Protein AF-X6MBR3-F1 (afdb_monomer_lite)

Radius of gyration: 22.99 Å; chains: 1; bounding box: 50×39×78 Å

Secondary structure (DSSP, 8-state):
---SSHHHHHHHHHHHHHHHHHHHHTTBHHHHHHHHHHHHSHHHHT-HHHHH-----SSS-------HHHHHHHHHHHHHT--HHHHHHHHHHHHH-PSS-B--HHHHHHHHHHHHHHS-SEEE-GGGTT-EEE-HHHHHHHHHHHHHHHHTTSS--SSS---HHHHHHHHHHHHHTTT--HHHHHHHHHHHHHHHHHHHHTT-

InterPro domains:
  IPR001895 Ras guanine-nucleotide exchange factors catalytic domain [PF00617] (1-139)
  IPR001895 Ras guanine-nucleotide exchange factors catalytic domain [PS50009] (1-195)
  IPR001895 Ras guanine-nucleotide exchange factors catalytic domain [SM00147] (1-196)
  IPR008937 Ras-like guanine nucleotide exchange factor [PTHR23113] (1-193)
  IPR023578 Ras guanine nucleotide exchange factor domain superfamily [SSF48366] (1-192)
  IPR036964 Ras guanine-nucleotide exchange factor, catalytic domain superfamily [G3DSA:1.10.840.10] (1-203)

Sequence (204 aa):
LQEKNLKDRGRAVKRIIKMGEHFRITRNFNSLCAVFSALNSAAVHRLKLAWEVNFKYFLFYYYYYFPEKQKQQFEQFKIVFSRDFNHRNLRQLFRNAAAPSIPHIGIFLQDLVFIDDGHENTKEVENLGGRKMVNFSKSQRMADRIKNIQMYQQHPYTEIQENEVVQRILLEEFSKLKEITEDQIWDMSTEVKRADERDKARIF

Structure (mmCIF, N/CA/C/O backbone):
data_AF-X6MBR3-F1
#
_entry.id   AF-X6MBR3-F1
#
loop_
_atom_site.group_PDB
_atom_site.id
_atom_site.type_symbol
_atom_site.label_atom_id
_atom_site.label_alt_id
_atom_site.label_comp_id
_atom_site.label_asym_id
_atom_site.label_entity_id
_atom_site.label_seq_id
_atom_site.pdbx_PDB_ins_code
_atom_site.Cartn_x
_atom_site.Cartn_y
_atom_site.Cartn_z
_atom_site.occupancy
_atom_site.B_iso_or_equiv
_atom_site.auth_seq_id
_atom_site.auth_comp_id
_atom_site.auth_asym_id
_atom_site.auth_atom_id
_atom_site.pdbx_PDB_model_num
ATOM 1 N N . LEU A 1 1 ? -14.038 -3.464 9.514 1.00 91.62 1 LEU A N 1
ATOM 2 C CA . LEU A 1 1 ? -15.485 -3.696 9.292 1.00 91.62 1 LEU A CA 1
ATOM 3 C C . LEU A 1 1 ? -16.066 -4.776 10.209 1.00 91.62 1 LEU A C 1
ATOM 5 O O . LEU A 1 1 ? -17.249 -4.719 10.480 1.00 91.62 1 LEU A O 1
ATOM 9 N N . GLN A 1 2 ? -15.257 -5.701 10.741 1.00 91.94 2 GLN A N 1
ATOM 10 C CA . GLN A 1 2 ? -15.725 -6.760 11.653 1.00 91.94 2 GLN A CA 1
ATOM 11 C C . GLN A 1 2 ? -15.940 -6.315 13.117 1.00 91.94 2 GLN A C 1
ATOM 13 O O . GLN A 1 2 ? -16.562 -7.031 13.896 1.00 91.94 2 GLN A O 1
ATOM 18 N N . GLU A 1 3 ? -15.426 -5.146 13.513 1.00 92.56 3 GLU A N 1
ATOM 19 C CA . GLU A 1 3 ? -15.597 -4.616 14.872 1.00 92.56 3 GLU A CA 1
ATOM 20 C C . GLU A 1 3 ? -17.074 -4.321 15.176 1.00 92.56 3 GLU A C 1
ATOM 22 O O . GLU A 1 3 ? -17.751 -3.635 14.404 1.00 92.56 3 GLU A O 1
ATOM 27 N N . LYS A 1 4 ? -17.562 -4.808 16.325 1.00 87.50 4 LYS A N 1
ATOM 28 C CA . LYS A 1 4 ? -19.001 -4.876 16.642 1.00 87.50 4 LYS A CA 1
ATOM 29 C C . LYS A 1 4 ? -19.634 -3.523 16.954 1.00 87.50 4 LYS A C 1
ATOM 31 O O . LYS A 1 4 ? -20.753 -3.257 16.525 1.00 87.50 4 LYS A O 1
ATOM 36 N N . ASN A 1 5 ? -18.927 -2.659 17.674 1.00 87.44 5 ASN A N 1
ATOM 37 C CA . ASN A 1 5 ? -19.452 -1.374 18.136 1.00 87.44 5 ASN A CA 1
ATOM 38 C C . ASN A 1 5 ? -18.619 -0.196 17.615 1.00 87.44 5 ASN A C 1
ATOM 40 O O . ASN A 1 5 ? -17.460 -0.342 17.212 1.00 87.44 5 ASN A O 1
ATOM 44 N N . LEU A 1 6 ? -19.228 0.989 17.644 1.00 86.38 6 LEU A N 1
ATOM 45 C CA . LEU A 1 6 ? -18.640 2.218 17.115 1.00 86.38 6 LEU A CA 1
ATOM 46 C C . LEU A 1 6 ? -17.301 2.574 17.787 1.00 86.38 6 LEU A C 1
ATOM 48 O O . LEU A 1 6 ? -16.357 3.021 17.131 1.00 86.38 6 LEU A O 1
ATOM 52 N N . LYS A 1 7 ? -17.190 2.314 19.095 1.00 83.94 7 LYS A N 1
ATOM 53 C CA . LYS A 1 7 ? -15.965 2.519 19.879 1.00 83.94 7 LYS 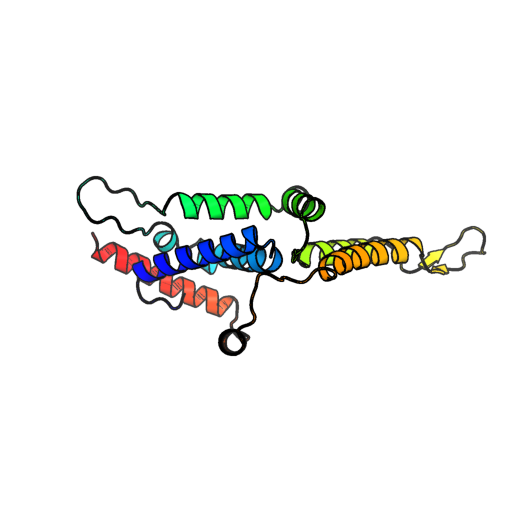A CA 1
ATOM 54 C C . LYS A 1 7 ? -14.800 1.700 19.337 1.00 83.94 7 LYS A C 1
ATOM 56 O O . LYS A 1 7 ? -13.705 2.230 19.150 1.00 83.94 7 LYS A O 1
ATOM 61 N N . ASP A 1 8 ? -15.026 0.418 19.101 1.00 88.38 8 ASP A N 1
ATOM 62 C CA . ASP A 1 8 ? -13.996 -0.519 18.665 1.00 88.38 8 ASP A CA 1
ATOM 63 C C . ASP A 1 8 ? -13.566 -0.241 17.233 1.00 88.38 8 ASP A C 1
ATOM 65 O O . ASP A 1 8 ? -12.369 -0.246 16.943 1.00 88.38 8 ASP A O 1
ATOM 69 N N . ARG A 1 9 ? -14.506 0.175 16.381 1.00 90.12 9 ARG A N 1
ATOM 70 C CA . ARG A 1 9 ? -14.204 0.689 15.040 1.00 90.12 9 ARG A CA 1
ATOM 71 C C . ARG A 1 9 ? -13.273 1.901 15.082 1.00 90.12 9 ARG A C 1
ATOM 73 O O . ARG A 1 9 ? -12.246 1.892 14.403 1.00 90.12 9 ARG A O 1
ATOM 80 N N . GLY A 1 10 ? -13.555 2.896 15.925 1.00 87.88 10 GLY A N 1
ATOM 81 C CA . GLY A 1 10 ? -12.661 4.048 16.108 1.00 87.88 10 GLY A CA 1
ATOM 82 C C . GLY A 1 10 ? -11.271 3.651 16.629 1.00 87.88 10 GLY A C 1
ATOM 83 O O . GLY A 1 10 ? -10.245 4.153 16.156 1.00 87.88 10 GLY A O 1
ATOM 84 N N . ARG A 1 11 ? -11.201 2.678 17.555 1.00 88.19 11 ARG A N 1
ATOM 85 C CA . ARG A 1 11 ? -9.924 2.107 18.028 1.00 88.19 11 ARG A CA 1
ATOM 86 C C . ARG A 1 11 ? -9.155 1.406 16.906 1.00 88.19 11 ARG A C 1
ATOM 88 O O . ARG A 1 11 ? -7.936 1.574 16.832 1.00 88.19 11 ARG A O 1
ATOM 95 N N . ALA A 1 12 ? -9.835 0.663 16.038 1.00 92.38 12 ALA A N 1
ATOM 96 C CA . ALA A 1 12 ? -9.228 -0.015 14.898 1.00 92.38 12 ALA A CA 1
ATOM 97 C C . ALA A 1 12 ? -8.643 0.984 13.886 1.00 92.38 12 ALA A C 1
ATOM 99 O O . ALA A 1 12 ? -7.467 0.866 13.544 1.00 92.38 12 ALA A O 1
ATOM 100 N N . VAL A 1 13 ? -9.388 2.030 13.499 1.00 91.50 13 VAL A N 1
ATOM 101 C CA . VAL A 1 13 ? -8.883 3.101 12.611 1.00 91.50 13 VAL A CA 1
ATOM 102 C C . VAL A 1 13 ? -7.617 3.738 13.192 1.00 91.50 13 VAL A C 1
ATOM 104 O O . VAL A 1 13 ? -6.594 3.843 12.514 1.00 91.50 13 VAL A O 1
ATOM 107 N N . LYS A 1 14 ? -7.632 4.082 14.487 1.00 90.69 14 LYS A N 1
ATOM 108 C CA . LYS A 1 14 ? -6.464 4.635 15.190 1.00 90.69 14 LYS A CA 1
ATOM 109 C C . LYS A 1 14 ? -5.255 3.694 15.154 1.00 90.69 14 LYS A C 1
ATOM 111 O O . LYS A 1 14 ? -4.132 4.158 14.955 1.00 90.69 14 LYS A O 1
ATOM 116 N N . ARG A 1 15 ? -5.459 2.391 15.377 1.00 93.00 15 ARG A N 1
ATOM 117 C CA . ARG A 1 15 ? -4.390 1.376 15.320 1.00 93.00 15 ARG A CA 1
ATOM 118 C C . ARG A 1 15 ? -3.801 1.262 13.913 1.00 93.00 15 ARG A C 1
ATOM 120 O O . ARG A 1 15 ? -2.582 1.257 13.784 1.00 93.00 15 ARG A O 1
ATOM 127 N N . ILE A 1 16 ? -4.642 1.256 12.879 1.00 95.62 16 ILE A N 1
ATOM 128 C CA . ILE A 1 16 ? -4.208 1.163 11.478 1.00 95.62 16 ILE A CA 1
ATOM 129 C C . ILE A 1 16 ? -3.383 2.392 11.068 1.00 95.62 16 ILE A C 1
ATOM 131 O O . ILE A 1 16 ? -2.336 2.240 10.446 1.00 95.62 16 ILE A O 1
ATOM 135 N N . ILE A 1 17 ? -3.775 3.605 11.473 1.00 95.31 17 ILE A N 1
ATOM 136 C CA . ILE A 1 17 ? -2.976 4.814 11.192 1.00 95.31 17 ILE A CA 1
ATOM 137 C C . ILE A 1 17 ? -1.615 4.760 11.892 1.00 95.31 17 ILE A C 1
ATOM 139 O O . ILE A 1 17 ? -0.602 5.100 11.287 1.00 95.31 17 ILE A O 1
ATOM 143 N N . LYS A 1 18 ? -1.565 4.295 13.148 1.00 95.75 18 LYS A N 1
ATOM 144 C CA . LYS A 1 18 ? -0.290 4.093 13.854 1.00 95.75 18 LYS A CA 1
ATOM 145 C C . LYS A 1 18 ? 0.607 3.093 13.125 1.00 95.75 18 LYS A C 1
ATOM 147 O O . LYS A 1 18 ? 1.798 3.345 12.996 1.00 95.75 18 LYS A O 1
ATOM 152 N N . MET A 1 19 ? 0.037 1.997 12.628 1.00 97.12 19 MET A N 1
ATOM 153 C CA . MET A 1 19 ? 0.758 1.019 11.811 1.00 97.12 19 MET A CA 1
ATOM 154 C C . MET A 1 19 ? 1.307 1.653 10.525 1.00 97.12 19 MET A C 1
ATOM 156 O O . MET A 1 19 ? 2.481 1.473 10.214 1.00 97.12 19 MET A O 1
ATOM 160 N N . GLY A 1 20 ? 0.505 2.469 9.832 1.00 97.88 20 GLY A N 1
ATOM 161 C CA . GLY A 1 20 ? 0.972 3.272 8.699 1.00 97.88 20 GLY A CA 1
ATOM 162 C C . GLY A 1 20 ? 2.159 4.163 9.068 1.00 97.88 20 GLY A C 1
ATOM 163 O O . GLY A 1 20 ? 3.165 4.175 8.367 1.00 97.88 20 GLY A O 1
ATOM 164 N N . GLU A 1 21 ? 2.106 4.845 10.212 1.00 97.19 21 GLU A N 1
ATOM 165 C CA . GLU A 1 21 ? 3.222 5.688 10.647 1.00 97.19 21 GLU A CA 1
ATOM 166 C C . GLU A 1 21 ? 4.499 4.873 10.887 1.00 97.19 21 GLU A C 1
ATOM 168 O O . GLU A 1 21 ? 5.579 5.313 10.496 1.00 97.19 21 GLU A O 1
ATOM 173 N N . HIS A 1 22 ? 4.391 3.672 11.463 1.00 96.88 22 HIS A N 1
ATOM 174 C CA . HIS A 1 22 ? 5.540 2.776 11.585 1.00 96.88 22 HIS A CA 1
ATOM 175 C C . HIS A 1 22 ? 6.126 2.428 10.213 1.00 96.88 22 HIS A C 1
ATOM 177 O O . HIS A 1 22 ? 7.338 2.521 10.050 1.00 96.88 22 HIS A O 1
ATOM 183 N N . PHE A 1 23 ? 5.294 2.125 9.210 1.00 97.31 23 PHE A N 1
ATOM 184 C CA . PHE A 1 23 ? 5.763 1.910 7.838 1.00 97.31 23 PHE A CA 1
ATOM 185 C C . PHE A 1 23 ? 6.410 3.154 7.221 1.00 97.31 23 PHE A C 1
ATOM 187 O O . PHE A 1 23 ? 7.387 3.033 6.487 1.00 97.31 23 PHE A O 1
ATOM 194 N N . ARG A 1 24 ? 5.914 4.358 7.525 1.00 95.81 24 ARG A N 1
ATOM 195 C CA . ARG A 1 24 ? 6.527 5.610 7.063 1.00 95.81 24 ARG A CA 1
ATOM 196 C C . ARG A 1 24 ? 7.922 5.800 7.660 1.00 95.81 24 ARG A C 1
ATOM 198 O O . ARG A 1 24 ? 8.852 6.117 6.924 1.00 95.81 24 ARG A O 1
ATOM 205 N N . ILE A 1 25 ? 8.063 5.593 8.970 1.00 94.44 25 ILE A N 1
ATOM 206 C CA . ILE A 1 25 ? 9.332 5.735 9.700 1.00 94.44 25 ILE A CA 1
ATOM 207 C C . ILE A 1 25 ? 10.352 4.702 9.214 1.00 94.44 25 ILE A C 1
ATOM 209 O O . ILE A 1 25 ? 11.498 5.053 8.957 1.00 94.44 25 ILE A O 1
ATOM 213 N N . THR A 1 26 ? 9.929 3.453 9.008 1.00 95.12 26 THR A N 1
ATOM 214 C CA . THR A 1 26 ? 10.794 2.391 8.474 1.00 95.12 26 THR A CA 1
ATOM 215 C C . THR A 1 26 ? 10.958 2.456 6.956 1.00 95.12 26 THR A C 1
ATOM 217 O O . THR A 1 26 ? 11.604 1.590 6.377 1.00 95.12 26 THR A O 1
ATOM 220 N N . ARG A 1 27 ? 10.406 3.468 6.274 1.00 95.75 27 ARG A N 1
ATOM 221 C CA . ARG A 1 27 ? 10.495 3.632 4.810 1.00 95.75 27 ARG A CA 1
ATOM 222 C C . ARG A 1 27 ? 9.940 2.433 4.026 1.00 95.75 27 ARG A C 1
ATOM 224 O O . ARG A 1 27 ? 10.347 2.167 2.899 1.00 95.75 27 ARG A O 1
ATOM 231 N N . ASN A 1 28 ? 8.972 1.718 4.596 1.00 96.62 28 ASN A N 1
ATOM 232 C CA . ASN A 1 28 ? 8.183 0.709 3.897 1.00 96.62 28 ASN A CA 1
ATOM 233 C C . ASN A 1 28 ? 6.984 1.372 3.200 1.00 96.62 28 ASN A C 1
ATOM 235 O O . ASN A 1 28 ? 5.827 1.267 3.617 1.00 96.62 28 ASN A O 1
ATOM 239 N N . PHE A 1 29 ? 7.268 2.103 2.126 1.00 97.00 29 PHE A N 1
ATOM 240 C CA . PHE A 1 29 ? 6.268 2.877 1.395 1.00 97.00 29 PHE A CA 1
ATOM 241 C C . PHE A 1 29 ? 5.244 2.007 0.671 1.00 97.00 29 PHE A C 1
ATOM 243 O O . PHE A 1 29 ? 4.118 2.457 0.461 1.00 97.00 29 PHE A O 1
ATOM 250 N N . ASN A 1 30 ? 5.588 0.762 0.330 1.00 97.38 30 ASN A N 1
ATOM 251 C CA . ASN A 1 30 ? 4.624 -0.165 -0.252 1.00 97.38 30 ASN A CA 1
ATOM 252 C C . ASN A 1 30 ? 3.506 -0.529 0.740 1.00 97.38 30 ASN A C 1
ATOM 254 O O . ASN A 1 30 ? 2.326 -0.417 0.411 1.00 97.38 30 ASN A O 1
ATOM 258 N N . SER A 1 31 ? 3.865 -0.889 1.975 1.00 97.44 31 SER A N 1
ATOM 259 C CA . SER A 1 31 ? 2.879 -1.237 3.011 1.00 97.44 31 SER A CA 1
ATOM 260 C C . SER A 1 31 ? 2.122 -0.009 3.508 1.00 97.44 31 SER A C 1
ATOM 262 O O . SER A 1 31 ? 0.919 -0.072 3.759 1.00 97.44 31 SER A O 1
ATOM 264 N N . LEU A 1 32 ? 2.794 1.144 3.582 1.00 98.06 32 LEU A N 1
ATOM 265 C CA . LEU A 1 32 ? 2.124 2.410 3.860 1.00 98.06 32 LEU A CA 1
ATOM 266 C C . LEU A 1 32 ? 1.080 2.746 2.778 1.00 98.06 32 LEU A C 1
ATOM 268 O O . LEU A 1 32 ? -0.015 3.191 3.119 1.00 98.06 32 LEU A O 1
ATOM 272 N N . CYS A 1 33 ? 1.382 2.507 1.496 1.00 97.69 33 CYS A N 1
ATOM 273 C CA . CYS A 1 33 ? 0.418 2.689 0.411 1.00 97.69 33 CYS A CA 1
ATOM 274 C C . CYS A 1 33 ? -0.805 1.781 0.598 1.00 97.69 33 CYS A C 1
ATOM 276 O O . CYS A 1 33 ? -1.930 2.257 0.487 1.00 97.69 33 CYS A O 1
ATOM 278 N N . ALA A 1 34 ? -0.604 0.512 0.974 1.00 96.94 34 ALA A N 1
ATOM 279 C CA . ALA A 1 34 ? -1.703 -0.406 1.275 1.00 96.94 34 ALA A CA 1
ATOM 280 C C . ALA A 1 34 ? -2.595 0.110 2.421 1.00 96.94 34 ALA A C 1
ATOM 282 O O . ALA A 1 34 ? -3.820 0.120 2.293 1.00 96.94 34 ALA A O 1
ATOM 283 N N . VAL A 1 35 ? -1.998 0.619 3.507 1.00 97.81 35 VAL A N 1
ATOM 284 C CA . VAL A 1 35 ? -2.736 1.251 4.616 1.00 97.81 35 VAL A CA 1
ATOM 285 C C . VAL A 1 35 ? -3.520 2.474 4.140 1.00 97.81 35 VAL A C 1
ATOM 287 O O . VAL A 1 35 ? -4.706 2.605 4.447 1.00 97.81 35 VAL A O 1
ATOM 290 N N . PHE A 1 36 ? -2.874 3.367 3.388 1.00 97.06 36 PHE A N 1
ATOM 291 C CA . PHE A 1 36 ? -3.508 4.572 2.867 1.00 97.06 36 PHE A CA 1
ATOM 292 C C . PHE A 1 36 ? -4.682 4.237 1.939 1.00 97.06 36 PHE A C 1
ATOM 294 O O . PHE A 1 36 ? -5.778 4.757 2.139 1.00 97.06 36 PHE A O 1
ATOM 301 N N . SER A 1 37 ? -4.490 3.324 0.986 1.00 96.25 37 SER A N 1
ATOM 302 C CA . SER A 1 37 ? -5.533 2.878 0.062 1.00 96.25 37 SER A CA 1
ATOM 303 C C . SER A 1 37 ? -6.694 2.196 0.781 1.00 96.25 37 SER A C 1
ATOM 305 O O . SER A 1 37 ? -7.844 2.480 0.460 1.00 96.25 37 SER A O 1
ATOM 307 N N . ALA A 1 38 ? -6.431 1.363 1.793 1.00 95.50 38 ALA A N 1
ATOM 308 C CA . ALA A 1 38 ? -7.489 0.732 2.582 1.00 95.50 38 ALA A CA 1
ATOM 309 C C . ALA A 1 38 ? -8.338 1.772 3.330 1.00 95.50 38 ALA A C 1
ATOM 311 O O . ALA A 1 38 ? -9.567 1.729 3.278 1.00 95.50 38 ALA A O 1
ATOM 312 N N . LEU A 1 39 ? -7.695 2.745 3.982 1.00 95.25 39 LEU A N 1
ATOM 313 C CA . LEU A 1 39 ? -8.375 3.825 4.701 1.00 95.25 39 LEU A CA 1
ATOM 314 C C . LEU A 1 39 ? -9.121 4.792 3.767 1.00 95.25 39 LEU A C 1
ATOM 316 O O . LEU A 1 39 ? -10.181 5.301 4.131 1.00 95.25 39 LEU A O 1
ATOM 320 N N . ASN A 1 40 ? -8.581 5.035 2.572 1.00 93.94 40 ASN A N 1
ATOM 321 C CA . ASN A 1 40 ? -9.172 5.907 1.558 1.00 93.94 40 ASN A CA 1
ATOM 322 C C . ASN A 1 40 ? -10.162 5.181 0.627 1.00 93.94 40 ASN A C 1
ATOM 324 O O . ASN A 1 40 ? -10.759 5.810 -0.245 1.00 93.94 40 ASN A O 1
ATOM 328 N N . SER A 1 41 ? -10.356 3.871 0.801 1.00 95.62 41 SER A N 1
ATOM 329 C CA . SER A 1 41 ? -11.358 3.104 0.059 1.00 95.62 41 SER A CA 1
ATOM 330 C C . SER A 1 41 ? -12.760 3.647 0.332 1.00 95.62 41 SER A C 1
ATOM 332 O O . SER A 1 41 ? -13.060 4.099 1.442 1.00 95.62 41 SER A O 1
ATOM 334 N N . ALA A 1 42 ? -13.653 3.578 -0.658 1.00 95.06 42 ALA A N 1
ATOM 335 C CA . ALA A 1 42 ? -15.011 4.105 -0.521 1.00 95.06 42 ALA A CA 1
ATOM 336 C C . ALA A 1 42 ? -15.756 3.485 0.677 1.00 95.06 42 ALA A C 1
ATOM 338 O O . ALA A 1 42 ? -16.449 4.191 1.414 1.00 95.06 42 ALA A O 1
ATOM 339 N N . ALA A 1 43 ? -15.547 2.186 0.917 1.00 96.00 43 ALA A N 1
ATOM 340 C CA . ALA A 1 43 ? -16.137 1.439 2.021 1.00 96.00 43 ALA A CA 1
ATOM 341 C C . ALA A 1 43 ? -15.669 1.922 3.407 1.00 96.00 43 ALA A C 1
ATOM 343 O O . ALA A 1 43 ? -16.461 1.934 4.346 1.00 96.00 43 ALA A O 1
ATOM 344 N N . VAL A 1 44 ? -14.418 2.358 3.568 1.00 94.56 44 VAL A N 1
ATOM 345 C CA . VAL A 1 44 ? -13.903 2.821 4.871 1.00 94.56 44 VAL A CA 1
ATOM 346 C C . VAL A 1 44 ? -14.051 4.335 5.032 1.00 94.56 44 VAL A C 1
ATOM 348 O O . VAL A 1 44 ? -14.453 4.818 6.093 1.00 94.56 44 VAL A O 1
ATOM 351 N N . HIS A 1 45 ? -13.793 5.105 3.975 1.00 90.31 45 HIS A N 1
ATOM 352 C CA . HIS A 1 45 ? -13.812 6.568 3.998 1.00 90.31 45 HIS A CA 1
ATOM 353 C C . HIS A 1 45 ? -15.200 7.154 4.320 1.00 90.31 45 HIS A C 1
ATOM 355 O O . HIS A 1 45 ? -15.303 8.242 4.900 1.00 90.31 45 HIS A O 1
ATOM 361 N N . ARG A 1 46 ? -16.283 6.440 3.976 1.00 92.31 46 ARG A N 1
ATOM 362 C CA . ARG A 1 46 ? -17.672 6.852 4.256 1.00 92.31 46 ARG A CA 1
ATOM 363 C C . ARG A 1 46 ? -18.098 6.713 5.722 1.00 92.31 46 ARG A C 1
ATOM 365 O O . ARG A 1 46 ? -19.115 7.291 6.096 1.00 92.31 46 ARG A O 1
ATOM 372 N N . LEU A 1 47 ? -17.365 5.961 6.548 1.00 91.62 47 LEU A N 1
ATOM 373 C CA . LEU A 1 47 ? -17.724 5.666 7.944 1.00 91.62 47 LEU A CA 1
ATOM 374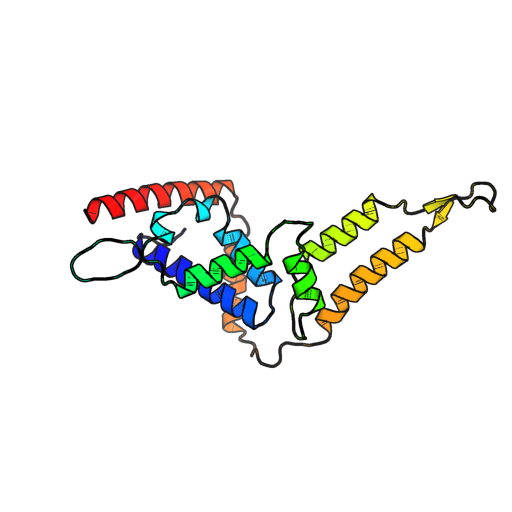 C C . LEU A 1 47 ? -17.383 6.827 8.889 1.00 91.62 47 LEU A C 1
ATOM 376 O O . LEU A 1 47 ? -16.627 6.660 9.843 1.00 91.62 47 LEU A O 1
ATOM 380 N N . LYS A 1 48 ? -17.903 8.030 8.609 1.00 88.19 48 LYS A N 1
ATOM 381 C CA . LYS A 1 48 ? -17.504 9.286 9.275 1.00 88.19 48 LYS A CA 1
ATOM 382 C C . LYS A 1 48 ? -17.565 9.216 10.799 1.00 88.19 48 LYS A C 1
ATOM 384 O O . LYS A 1 48 ? -16.629 9.652 11.458 1.00 88.19 48 LYS A O 1
ATOM 389 N N . LEU A 1 49 ? -18.584 8.551 11.345 1.00 85.62 49 LEU A N 1
ATOM 390 C CA . LEU A 1 49 ? -18.720 8.358 12.787 1.00 85.62 49 LEU A CA 1
ATOM 391 C C . LEU A 1 49 ? -17.505 7.628 13.379 1.00 85.62 49 LEU A C 1
ATOM 393 O O . LEU A 1 49 ? -16.938 8.102 14.355 1.00 85.62 49 LEU A O 1
ATOM 397 N N . ALA A 1 50 ? -17.025 6.544 12.766 1.00 84.94 50 ALA A N 1
ATOM 398 C CA . ALA A 1 50 ? -15.841 5.828 13.250 1.00 84.94 50 ALA A CA 1
ATOM 399 C C . ALA A 1 50 ? -14.544 6.663 13.170 1.00 84.94 50 ALA A C 1
ATOM 401 O O . ALA A 1 50 ? -13.648 6.478 13.994 1.00 84.94 50 ALA A O 1
ATOM 402 N N . TRP A 1 51 ? -14.443 7.590 12.210 1.00 83.19 51 TRP A N 1
ATOM 403 C CA . TRP A 1 51 ? -13.319 8.531 12.085 1.00 83.19 51 TRP A CA 1
ATOM 404 C C . TRP A 1 51 ? -13.362 9.661 13.120 1.00 83.19 51 TRP A C 1
ATOM 406 O O . TRP A 1 51 ? -12.324 10.194 13.500 1.00 83.19 51 TRP A O 1
ATOM 416 N N . GLU A 1 52 ? -14.554 10.028 13.576 1.00 77.12 52 GLU A N 1
ATOM 417 C CA . GLU A 1 52 ? -14.788 11.142 14.498 1.00 77.12 52 GLU A CA 1
ATOM 418 C C . GLU A 1 52 ? -14.881 10.687 15.962 1.00 77.12 52 GLU A C 1
ATOM 420 O O . GLU A 1 52 ? -14.651 11.470 16.884 1.00 77.12 52 GLU A O 1
ATOM 425 N N . VAL A 1 53 ? -15.166 9.405 16.202 1.00 68.69 53 VAL A N 1
ATOM 426 C CA . VAL A 1 53 ? -15.304 8.839 17.547 1.00 68.69 53 VAL A CA 1
ATOM 427 C C . VAL A 1 53 ? -13.983 8.867 18.281 1.00 68.69 53 VAL A C 1
ATOM 429 O O . VAL A 1 53 ? -13.065 8.107 17.979 1.00 68.69 53 VAL A O 1
ATOM 432 N N . ASN A 1 54 ? -13.917 9.705 19.312 1.00 58.06 54 ASN A N 1
ATOM 433 C CA . ASN A 1 54 ? -12.911 9.619 20.355 1.00 58.06 54 ASN A CA 1
ATOM 434 C C . ASN A 1 54 ? -13.501 9.846 21.735 1.00 58.06 54 ASN A C 1
ATOM 436 O O . ASN A 1 54 ? -14.390 10.662 21.952 1.00 58.06 54 ASN A O 1
ATOM 440 N N . PHE A 1 55 ? -12.954 9.073 22.663 1.00 55.28 55 PHE A N 1
ATOM 441 C CA . PHE A 1 55 ? -13.363 9.004 24.049 1.00 55.28 55 PHE A CA 1
ATOM 442 C C . PHE A 1 55 ? -12.799 10.189 24.820 1.00 55.28 55 PHE A C 1
ATOM 444 O O . PHE A 1 55 ? -11.624 10.185 25.183 1.00 55.28 55 PHE A O 1
ATOM 451 N N . LYS A 1 56 ? -13.662 11.153 25.134 1.00 44.03 56 LYS A N 1
ATOM 452 C CA . LYS A 1 56 ? -13.501 11.992 26.319 1.00 44.03 56 LYS A CA 1
ATOM 453 C C . LYS A 1 56 ? -14.806 11.930 27.117 1.00 44.03 56 LYS A C 1
ATOM 455 O O . LYS A 1 56 ? -15.759 12.630 26.812 1.00 44.03 56 LYS A O 1
ATOM 460 N N . TYR A 1 57 ? -14.853 11.053 28.119 1.00 43.31 57 TYR A N 1
ATOM 461 C CA . TYR A 1 57 ? -15.636 11.348 29.324 1.00 43.31 57 TYR A CA 1
ATOM 462 C C . TYR A 1 57 ? -14.757 12.361 30.086 1.00 43.31 57 TYR A C 1
ATOM 464 O O . TYR A 1 57 ? -13.564 12.114 30.228 1.00 43.31 57 TYR A O 1
ATOM 472 N N . PHE A 1 58 ? -15.184 13.560 30.470 1.00 47.97 58 PHE A N 1
ATOM 473 C CA . PHE A 1 58 ? -16.412 13.923 31.160 1.00 47.97 58 PHE A CA 1
ATOM 474 C C . PHE A 1 58 ? -16.643 15.447 31.023 1.00 47.97 58 PHE A C 1
ATOM 476 O O . PHE A 1 58 ? -15.680 16.210 31.031 1.00 47.97 58 PHE A O 1
ATOM 483 N N . LEU A 1 59 ? -17.925 15.820 30.941 1.00 45.19 59 LEU A N 1
ATOM 484 C CA . LEU A 1 59 ? -18.559 17.139 31.100 1.00 45.19 59 LEU A CA 1
ATOM 485 C C . LEU A 1 59 ? -18.216 18.299 30.143 1.00 45.19 59 LEU A C 1
ATOM 487 O O . LEU A 1 59 ? -17.125 18.853 30.139 1.00 45.19 59 LEU A O 1
ATOM 491 N N . PHE A 1 60 ? -19.296 18.741 29.489 1.00 49.28 60 PHE A N 1
ATOM 492 C CA . PHE A 1 60 ? -19.552 20.059 28.907 1.00 49.28 60 PHE A CA 1
ATOM 493 C C . PHE A 1 60 ? -18.727 20.463 27.671 1.00 49.28 60 PHE A C 1
ATOM 495 O O . PHE A 1 60 ? -17.517 20.634 27.709 1.00 49.28 60 PHE A O 1
ATOM 502 N N . TYR A 1 61 ? -19.472 20.693 26.583 1.00 44.50 61 TYR A N 1
ATOM 503 C CA . TYR A 1 61 ? -19.070 21.094 25.227 1.00 44.50 61 TYR A CA 1
ATOM 504 C C . TYR A 1 61 ? -18.551 19.967 24.314 1.00 44.50 61 TYR A C 1
ATOM 506 O O . TYR A 1 61 ? -17.368 19.654 24.215 1.00 44.50 61 TYR A O 1
ATOM 514 N N . TYR A 1 62 ? -19.515 19.369 23.607 1.00 46.69 62 TYR A N 1
ATOM 515 C CA . TYR A 1 62 ? -19.353 18.394 22.532 1.00 46.69 62 TYR A CA 1
ATOM 516 C C . TYR A 1 62 ? -18.559 18.970 21.349 1.00 46.69 62 TYR A C 1
ATOM 518 O O . TYR A 1 62 ? -19.103 19.759 20.587 1.00 46.69 62 TYR A O 1
ATOM 526 N N . TYR A 1 63 ? -17.333 18.491 21.124 1.00 44.22 63 TYR A N 1
ATOM 527 C CA . TYR A 1 63 ? -16.762 18.376 19.778 1.00 44.22 63 TYR A CA 1
ATOM 528 C C . TYR A 1 63 ? -15.954 17.075 19.662 1.00 44.22 63 TYR A C 1
ATOM 530 O O . TYR A 1 63 ? -15.065 16.786 20.463 1.00 44.22 63 TYR A O 1
ATOM 538 N N . TYR A 1 64 ? -16.320 16.270 18.664 1.00 43.03 64 TYR A N 1
ATOM 539 C CA . TYR A 1 64 ? -15.705 14.999 18.284 1.00 43.03 64 TYR A CA 1
ATOM 540 C C . TYR A 1 64 ? -14.212 15.201 17.979 1.00 43.03 64 TYR A C 1
ATOM 542 O O . TYR A 1 64 ? -13.875 15.939 17.055 1.00 43.03 64 TYR A O 1
ATOM 550 N N . TYR A 1 65 ? -13.306 14.577 18.741 1.00 49.75 65 TYR A N 1
ATOM 551 C CA . TYR A 1 65 ? -11.868 14.844 18.604 1.00 49.75 65 TYR A CA 1
ATOM 552 C C . TYR A 1 65 ? -11.053 13.584 18.324 1.00 49.75 65 TYR A C 1
ATOM 554 O O . TYR A 1 65 ? -10.497 12.978 19.239 1.00 49.75 65 TYR A O 1
ATOM 562 N N . PHE A 1 66 ? -10.931 13.199 17.048 1.00 54.69 66 PHE A N 1
ATOM 563 C CA . PHE A 1 66 ? -9.862 12.285 16.633 1.00 54.69 66 PHE A CA 1
ATOM 564 C C . PHE A 1 66 ? -8.523 12.785 17.182 1.00 54.69 66 PHE A C 1
ATOM 566 O O . PHE A 1 66 ? -8.281 13.987 17.065 1.00 54.69 66 PHE A O 1
ATOM 573 N N . PRO A 1 67 ? -7.661 11.958 17.819 1.00 64.88 67 PRO A N 1
ATOM 574 C CA . PRO A 1 67 ? -6.489 12.494 18.488 1.00 64.88 67 PRO A CA 1
ATOM 575 C C . PRO A 1 67 ? -5.659 13.186 17.419 1.00 64.88 67 PRO A C 1
ATOM 577 O O . PRO A 1 67 ? -5.318 12.565 16.409 1.00 64.88 67 PRO A O 1
ATOM 580 N N . GLU A 1 68 ? -5.372 14.467 17.633 1.00 74.50 68 GLU A N 1
ATOM 581 C CA . GLU A 1 68 ? -4.831 15.368 16.614 1.00 74.50 68 GLU A CA 1
ATOM 582 C C . GLU A 1 68 ? -3.626 14.766 15.890 1.00 74.50 68 GLU A C 1
ATOM 584 O O . GLU A 1 68 ? -3.526 14.821 14.667 1.00 74.50 68 GLU A O 1
ATOM 589 N N . LYS A 1 69 ? -2.794 14.042 16.645 1.00 85.88 69 LYS A N 1
ATOM 590 C CA . LYS A 1 69 ? -1.654 13.279 16.142 1.00 85.88 69 LYS A CA 1
ATOM 591 C C . LYS A 1 69 ? -2.009 12.306 15.013 1.00 85.88 69 LYS A C 1
ATOM 593 O O . LYS A 1 69 ? -1.330 12.307 13.995 1.00 85.88 69 LYS A O 1
ATOM 598 N N . GLN A 1 70 ? -3.029 11.455 15.163 1.00 87.56 70 GLN A N 1
ATOM 599 C CA . GLN A 1 70 ? -3.375 10.491 14.106 1.00 87.56 70 GLN A CA 1
ATOM 600 C C . GLN A 1 70 ? -4.029 11.178 12.905 1.00 87.56 70 GLN A C 1
ATOM 602 O O . GLN A 1 70 ? -3.828 10.736 11.777 1.00 87.56 70 GLN A O 1
ATOM 607 N N . LYS A 1 71 ? -4.767 12.273 13.126 1.00 85.62 71 LYS A N 1
ATOM 608 C CA . LYS A 1 71 ? -5.300 13.085 12.025 1.00 85.62 71 LYS A CA 1
ATOM 609 C C . LYS A 1 71 ? -4.154 13.671 11.202 1.00 85.62 71 LYS A C 1
ATOM 611 O O . LYS A 1 71 ? -4.107 13.461 9.998 1.00 85.62 71 LYS A O 1
ATOM 616 N N . GLN A 1 72 ? -3.193 14.313 11.864 1.00 90.38 72 GLN A N 1
ATOM 617 C CA . GLN A 1 72 ? -1.992 14.861 11.233 1.00 90.38 72 GLN A CA 1
ATOM 618 C C . GLN A 1 72 ? -1.198 13.776 10.494 1.00 90.38 72 GLN A C 1
ATOM 620 O O . GLN A 1 72 ? -0.837 13.981 9.342 1.00 90.38 72 GLN A O 1
ATOM 625 N N . GLN A 1 73 ? -0.987 12.602 11.103 1.00 94.25 73 GLN A N 1
ATOM 626 C CA . GLN A 1 73 ? -0.334 11.459 10.446 1.00 94.25 73 GLN A CA 1
ATOM 627 C C . GLN A 1 73 ? -1.051 11.059 9.150 1.00 94.25 73 GLN A C 1
ATOM 629 O O . GLN A 1 73 ? -0.411 10.898 8.115 1.00 94.25 73 GLN A O 1
ATOM 634 N N . PHE A 1 74 ? -2.382 10.957 9.172 1.00 93.62 74 PHE A N 1
ATOM 635 C CA . PHE A 1 74 ? -3.145 10.611 7.975 1.00 93.62 74 PHE A CA 1
ATOM 636 C C . PHE A 1 74 ? -3.118 11.711 6.900 1.00 93.62 74 PHE A C 1
ATOM 638 O O . PHE A 1 74 ? -3.008 11.395 5.717 1.00 93.62 74 PHE A O 1
ATOM 645 N N . GLU A 1 75 ? -3.147 12.994 7.278 1.00 93.38 75 GLU A N 1
ATOM 646 C CA . GLU A 1 75 ? -2.950 14.096 6.321 1.00 93.38 75 GLU A CA 1
ATOM 647 C C . GLU A 1 75 ? -1.553 14.049 5.680 1.00 93.38 75 GLU A C 1
ATOM 649 O O . GLU A 1 75 ? -1.424 14.254 4.474 1.00 93.38 75 GLU A O 1
ATOM 654 N N . GLN A 1 76 ? -0.510 13.682 6.435 1.00 95.69 76 GLN A N 1
ATOM 655 C CA . GLN A 1 76 ? 0.822 13.449 5.863 1.00 95.69 76 GLN A CA 1
ATOM 656 C C . GLN A 1 76 ? 0.807 12.308 4.838 1.00 95.69 76 GLN A C 1
ATOM 658 O O . GLN A 1 76 ? 1.446 12.418 3.791 1.00 95.69 76 GLN A O 1
ATOM 663 N N . PHE A 1 77 ? 0.044 11.236 5.080 1.00 96.81 77 PHE A N 1
ATOM 664 C CA . PHE A 1 77 ? -0.097 10.159 4.095 1.00 96.81 77 PHE A CA 1
ATOM 665 C C . PHE A 1 77 ? -0.746 10.677 2.806 1.00 96.81 77 PHE A C 1
ATOM 667 O O . PHE A 1 77 ? -0.234 10.398 1.724 1.00 96.81 77 PHE A O 1
ATOM 674 N N . LYS A 1 78 ? -1.805 11.496 2.893 1.00 95.31 78 LYS A N 1
ATOM 675 C CA . LYS A 1 78 ? -2.432 12.106 1.704 1.00 95.31 78 LYS A CA 1
ATOM 676 C C . LYS A 1 78 ? -1.456 12.956 0.896 1.00 95.31 78 LYS A C 1
ATOM 678 O O . LYS A 1 78 ? -1.473 12.880 -0.327 1.00 95.31 78 LYS A O 1
ATOM 683 N N . ILE A 1 79 ? -0.601 13.737 1.559 1.00 96.44 79 ILE A N 1
ATOM 684 C CA . ILE A 1 79 ? 0.418 14.550 0.880 1.00 96.44 79 ILE A CA 1
ATOM 685 C C . ILE A 1 79 ? 1.397 13.645 0.126 1.00 96.44 79 ILE A C 1
ATOM 687 O O . ILE A 1 79 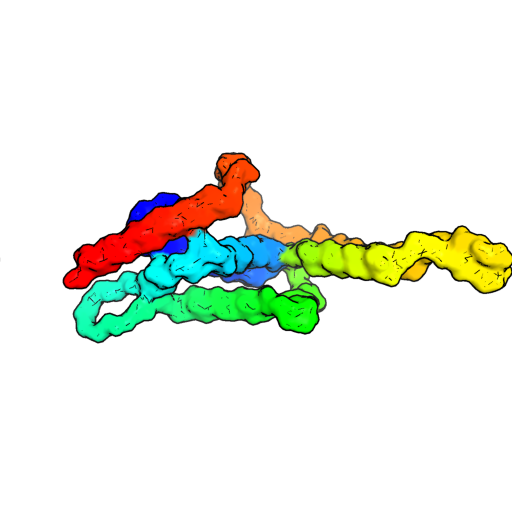? 1.666 13.879 -1.054 1.00 96.44 79 ILE A O 1
ATOM 691 N N . VAL A 1 80 ? 1.902 12.594 0.779 1.00 96.00 80 VAL A N 1
ATOM 692 C CA . VAL A 1 80 ? 2.847 11.643 0.173 1.00 96.00 80 VAL A CA 1
ATOM 693 C C . VAL A 1 80 ? 2.231 10.936 -1.037 1.00 96.00 80 VAL A C 1
ATOM 695 O O . VAL A 1 80 ? 2.868 10.874 -2.087 1.00 96.00 80 VAL A O 1
ATOM 698 N N . PHE A 1 81 ? 0.997 10.443 -0.916 1.00 96.25 81 PHE A N 1
ATOM 699 C CA . PHE A 1 81 ? 0.313 9.670 -1.962 1.00 96.25 81 PHE A CA 1
ATOM 700 C C . PHE A 1 81 ? -0.603 10.500 -2.864 1.00 96.25 81 PHE A C 1
ATOM 702 O O . PHE A 1 81 ? -1.420 9.923 -3.588 1.00 96.25 81 PHE A O 1
ATOM 709 N N . SER A 1 82 ? -0.466 11.830 -2.868 1.00 95.69 82 SER A N 1
ATOM 710 C CA . SER A 1 82 ? -1.181 12.659 -3.836 1.00 95.69 82 SER A CA 1
ATOM 711 C C . SER A 1 82 ? -0.876 12.182 -5.260 1.00 95.69 82 SER A C 1
ATOM 713 O O . SER A 1 82 ? 0.250 11.789 -5.582 1.00 95.69 82 SER A O 1
ATOM 715 N N . ARG A 1 83 ? -1.902 12.194 -6.116 1.00 93.88 83 ARG A N 1
ATOM 716 C CA . ARG A 1 83 ? -1.791 11.831 -7.536 1.00 93.88 83 ARG A CA 1
ATOM 717 C C . ARG A 1 83 ? -1.321 13.002 -8.400 1.00 93.88 83 ARG A C 1
ATOM 719 O O . ARG A 1 83 ? -1.021 12.801 -9.576 1.00 93.88 83 ARG A O 1
ATOM 726 N N . ASP A 1 84 ? -1.211 14.195 -7.820 1.00 95.44 84 ASP A N 1
ATOM 727 C CA . ASP A 1 84 ? -0.836 15.413 -8.532 1.00 95.44 84 ASP A CA 1
ATOM 728 C C . ASP A 1 84 ? 0.506 15.262 -9.251 1.00 95.44 84 ASP A C 1
ATOM 730 O O . ASP A 1 84 ? 1.481 14.719 -8.713 1.00 95.44 84 ASP A O 1
ATOM 734 N N . PHE A 1 85 ? 0.548 15.769 -10.485 1.00 94.62 85 PHE A N 1
ATOM 735 C CA . PHE A 1 85 ? 1.730 15.748 -11.348 1.00 94.62 85 PHE A CA 1
ATOM 736 C C . PHE A 1 85 ? 2.391 14.361 -11.427 1.00 94.62 85 PHE A C 1
ATOM 738 O O . PHE A 1 85 ? 3.614 14.254 -11.318 1.00 94.62 85 PHE A O 1
ATOM 745 N N . ASN A 1 86 ? 1.575 13.311 -11.597 1.00 93.75 86 ASN A N 1
ATOM 746 C CA . ASN A 1 86 ? 2.019 11.915 -11.647 1.00 93.75 86 ASN A CA 1
ATOM 747 C C . ASN A 1 86 ? 2.800 11.520 -10.382 1.00 93.75 86 ASN A C 1
ATOM 749 O O . ASN A 1 86 ? 3.964 11.122 -10.442 1.00 93.75 86 ASN A O 1
ATOM 753 N N . HIS A 1 87 ? 2.161 11.652 -9.218 1.00 95.75 87 HIS A N 1
ATOM 754 C CA . HIS A 1 87 ? 2.731 11.248 -7.929 1.00 95.75 87 HIS A CA 1
ATOM 755 C C . HIS A 1 87 ? 4.062 11.941 -7.587 1.00 95.75 87 HIS A C 1
ATOM 757 O O . HIS A 1 87 ? 4.990 11.310 -7.071 1.00 95.75 87 HIS A O 1
ATOM 763 N N . ARG A 1 88 ? 4.180 13.250 -7.864 1.00 96.69 88 ARG A N 1
ATOM 764 C CA . ARG A 1 88 ? 5.433 14.013 -7.684 1.00 96.69 88 ARG A CA 1
ATOM 765 C C . ARG A 1 88 ? 6.041 13.844 -6.290 1.00 96.69 88 ARG A C 1
ATOM 767 O O . ARG A 1 88 ? 7.245 13.625 -6.184 1.00 96.69 88 ARG A O 1
ATOM 774 N N . ASN A 1 89 ? 5.222 13.923 -5.242 1.00 96.50 89 ASN A N 1
ATOM 775 C CA . ASN A 1 89 ? 5.688 13.835 -3.856 1.00 96.50 89 ASN A CA 1
ATOM 776 C C . ASN A 1 89 ? 6.282 12.457 -3.548 1.00 96.50 89 ASN A C 1
ATOM 778 O O . ASN A 1 89 ? 7.397 12.371 -3.037 1.00 96.50 89 ASN A O 1
ATOM 782 N N . LEU A 1 90 ? 5.587 11.383 -3.931 1.00 95.44 90 LEU A N 1
ATOM 783 C CA . LEU A 1 90 ? 6.072 10.014 -3.762 1.00 95.44 90 LEU A CA 1
ATOM 784 C C . LEU A 1 90 ? 7.362 9.765 -4.556 1.00 95.44 90 LEU A C 1
ATOM 786 O O . LEU A 1 90 ? 8.314 9.183 -4.040 1.00 95.44 90 LEU A O 1
ATOM 790 N N . ARG A 1 91 ? 7.429 10.258 -5.798 1.00 95.06 91 ARG A N 1
ATOM 791 C CA . ARG A 1 91 ? 8.625 10.137 -6.644 1.00 95.06 91 ARG A CA 1
ATOM 792 C C . ARG A 1 91 ? 9.820 10.889 -6.056 1.00 95.06 91 ARG A C 1
ATOM 794 O O . ARG A 1 91 ? 10.926 10.356 -6.060 1.00 95.06 91 ARG A O 1
ATOM 801 N N . GLN A 1 92 ? 9.608 12.096 -5.531 1.00 94.44 92 GLN A N 1
ATOM 802 C CA . GLN A 1 92 ? 10.654 12.866 -4.855 1.00 94.44 92 GLN A CA 1
ATOM 803 C C . GLN A 1 92 ? 11.121 12.166 -3.573 1.00 94.44 92 GLN A C 1
ATOM 805 O O . GLN A 1 92 ? 12.319 12.110 -3.302 1.00 94.44 92 GLN A O 1
ATOM 810 N N . LEU A 1 93 ? 10.188 11.582 -2.819 1.00 93.50 93 LEU A N 1
ATOM 811 C CA . LEU A 1 93 ? 10.495 10.809 -1.623 1.00 93.50 93 LEU A CA 1
ATOM 812 C C . LEU A 1 93 ? 11.400 9.616 -1.944 1.00 93.50 93 LEU A C 1
ATOM 814 O O . LEU A 1 93 ? 12.374 9.407 -1.235 1.00 93.50 93 LEU A O 1
ATOM 818 N N . PHE A 1 94 ? 11.145 8.880 -3.030 1.00 91.31 94 PHE A N 1
ATOM 819 C CA . PHE A 1 94 ? 11.982 7.740 -3.426 1.00 91.31 94 PHE A CA 1
ATOM 820 C C . PHE A 1 94 ? 13.399 8.146 -3.822 1.00 91.31 94 PHE A C 1
ATOM 822 O O . PHE A 1 94 ? 14.342 7.463 -3.430 1.00 91.31 94 PHE A O 1
ATOM 829 N N . ARG A 1 95 ? 13.565 9.274 -4.525 1.00 88.12 95 ARG A N 1
ATOM 830 C CA . ARG A 1 95 ? 14.897 9.802 -4.879 1.00 88.12 95 ARG A CA 1
ATOM 831 C C . ARG A 1 95 ? 15.746 10.133 -3.651 1.00 88.12 95 ARG A C 1
ATOM 833 O O . ARG A 1 95 ? 16.959 9.993 -3.707 1.00 88.12 95 ARG A O 1
ATOM 840 N N . ASN A 1 96 ? 15.102 10.552 -2.563 1.00 88.50 96 ASN A N 1
ATOM 841 C CA . ASN A 1 96 ? 15.768 10.991 -1.337 1.00 88.50 96 ASN A CA 1
ATOM 842 C C . ASN A 1 96 ? 15.746 9.933 -0.220 1.00 88.50 96 ASN A C 1
ATOM 844 O O . ASN A 1 96 ? 16.294 10.163 0.858 1.00 88.50 96 ASN A O 1
ATOM 848 N N . ALA A 1 97 ? 15.075 8.799 -0.431 1.00 87.06 97 ALA A N 1
ATOM 849 C CA . ALA A 1 97 ? 14.921 7.773 0.588 1.00 87.06 97 ALA A CA 1
ATOM 850 C C . ALA A 1 97 ? 16.240 7.023 0.783 1.00 87.06 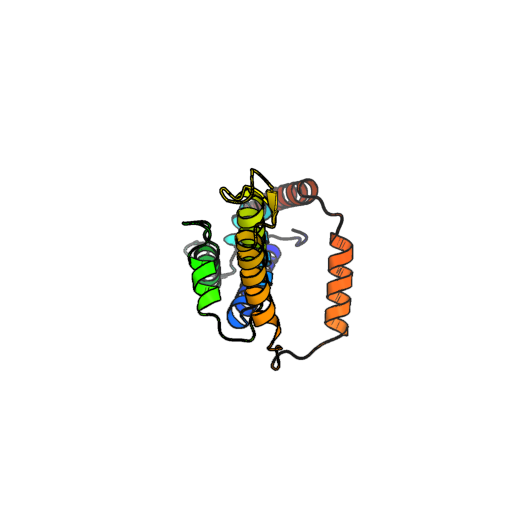97 ALA A C 1
ATOM 852 O O . ALA A 1 97 ? 16.686 6.291 -0.098 1.00 87.06 97 ALA A O 1
ATOM 853 N N . ALA A 1 98 ? 16.836 7.168 1.964 1.00 89.38 98 ALA A N 1
ATOM 854 C CA . ALA A 1 98 ? 17.983 6.358 2.353 1.00 89.38 98 ALA A CA 1
ATOM 855 C C . ALA A 1 98 ? 17.595 4.876 2.532 1.00 89.38 98 ALA A C 1
ATOM 857 O O . ALA A 1 98 ? 16.444 4.545 2.825 1.00 89.38 98 ALA A O 1
ATOM 858 N N . ALA A 1 99 ? 18.570 3.986 2.359 1.00 90.69 99 ALA A N 1
ATOM 859 C CA . ALA A 1 99 ? 18.411 2.552 2.573 1.00 90.69 99 ALA A CA 1
ATOM 860 C C . ALA A 1 99 ? 18.435 2.191 4.079 1.00 90.69 99 ALA A C 1
ATOM 862 O O . ALA A 1 99 ? 19.040 2.928 4.867 1.00 90.69 99 ALA A O 1
ATOM 863 N N . PRO A 1 100 ? 17.787 1.092 4.515 1.00 94.19 100 PRO A N 1
ATOM 864 C CA . PRO A 1 100 ? 16.850 0.253 3.759 1.00 94.19 100 PRO A CA 1
ATOM 865 C C . PRO A 1 100 ? 15.493 0.948 3.529 1.00 94.19 100 PRO A C 1
ATOM 867 O O . PRO A 1 100 ? 15.051 1.760 4.350 1.00 94.19 100 PRO A O 1
ATOM 870 N N . SER A 1 101 ? 14.848 0.646 2.399 1.00 95.31 101 SER A N 1
ATOM 871 C CA . SER A 1 101 ? 13.560 1.219 1.980 1.00 95.31 101 SER A CA 1
ATOM 872 C C . SER A 1 101 ? 12.826 0.250 1.051 1.00 95.31 101 SER A C 1
ATOM 874 O O . SER A 1 101 ? 13.445 -0.336 0.166 1.00 95.31 101 SER A O 1
ATOM 876 N N . ILE A 1 102 ? 11.507 0.112 1.215 1.00 96.31 102 ILE A N 1
ATOM 877 C CA . ILE A 1 102 ? 10.641 -0.670 0.317 1.00 96.31 102 ILE A CA 1
ATOM 878 C C . ILE A 1 102 ? 9.762 0.315 -0.450 1.00 96.31 102 ILE A C 1
ATOM 880 O O . ILE A 1 102 ? 8.757 0.795 0.093 1.00 96.31 102 ILE A O 1
ATOM 884 N N . PRO A 1 103 ? 10.107 0.655 -1.700 1.00 95.44 103 PRO A N 1
ATOM 885 C CA . PRO A 1 103 ? 9.342 1.631 -2.452 1.00 95.44 103 PRO A CA 1
ATOM 886 C C . PRO A 1 103 ? 8.020 1.019 -2.947 1.00 95.44 103 PRO A C 1
ATOM 888 O O . PRO A 1 103 ? 7.884 -0.195 -3.099 1.00 95.44 103 PRO A O 1
ATOM 891 N N . HIS A 1 104 ? 7.018 1.861 -3.206 1.00 96.06 104 HIS A N 1
ATOM 892 C CA . HIS A 1 104 ? 5.750 1.401 -3.774 1.00 96.06 104 HIS A CA 1
ATOM 893 C C . HIS A 1 104 ? 5.946 0.982 -5.235 1.00 96.06 104 HIS A C 1
ATOM 895 O O . HIS A 1 104 ? 6.245 1.815 -6.095 1.00 96.06 104 HIS A O 1
ATOM 901 N N . ILE A 1 105 ? 5.749 -0.310 -5.510 1.00 94.31 105 ILE A N 1
ATOM 902 C CA . ILE A 1 105 ? 6.072 -0.918 -6.806 1.00 94.31 105 ILE A CA 1
ATOM 903 C C . ILE A 1 105 ? 5.245 -0.340 -7.963 1.00 94.31 105 ILE A C 1
ATOM 905 O O . ILE A 1 105 ? 5.740 -0.253 -9.085 1.00 94.31 105 ILE A O 1
ATOM 909 N N . GLY A 1 106 ? 4.024 0.131 -7.681 1.00 94.75 106 GLY A N 1
ATOM 910 C CA . GLY A 1 106 ? 3.107 0.672 -8.685 1.00 94.75 106 GLY A CA 1
ATOM 911 C C . GLY A 1 106 ? 3.700 1.819 -9.504 1.00 94.75 106 GLY A C 1
ATOM 912 O O . GLY A 1 106 ? 3.452 1.893 -10.701 1.00 94.75 106 GLY A O 1
ATOM 913 N N . ILE A 1 107 ? 4.561 2.652 -8.907 1.00 94.25 107 ILE A N 1
ATOM 914 C CA . ILE A 1 107 ? 5.236 3.753 -9.615 1.00 94.25 107 ILE A CA 1
ATOM 915 C C . ILE A 1 107 ? 6.196 3.238 -10.691 1.00 94.25 107 ILE A C 1
ATOM 917 O O . ILE A 1 107 ? 6.259 3.795 -11.785 1.00 94.25 107 ILE A O 1
ATOM 921 N N . PHE A 1 108 ? 6.936 2.168 -10.403 1.00 94.06 108 PHE A N 1
ATOM 922 C CA . PHE A 1 108 ? 7.866 1.591 -11.372 1.00 94.06 108 PHE A CA 1
ATOM 923 C C . PHE A 1 108 ? 7.126 0.808 -12.450 1.00 94.06 108 PHE A C 1
ATOM 925 O O . PHE A 1 108 ? 7.506 0.886 -13.612 1.00 94.06 108 PHE A O 1
ATOM 932 N N . LEU A 1 109 ? 6.055 0.094 -12.084 1.00 95.88 109 LEU A N 1
ATOM 933 C CA . LEU A 1 109 ? 5.217 -0.612 -13.054 1.00 95.88 109 LEU A CA 1
ATOM 934 C C . LEU A 1 109 ? 4.542 0.364 -14.019 1.00 95.88 109 LEU A C 1
ATOM 936 O O . LEU A 1 109 ? 4.571 0.127 -15.220 1.00 95.88 109 LEU A O 1
ATOM 940 N N . GLN A 1 110 ? 4.018 1.488 -13.520 1.00 95.81 110 GLN A N 1
ATOM 941 C CA . GLN A 1 110 ? 3.505 2.563 -14.370 1.00 95.81 110 GLN A CA 1
ATOM 942 C C . GLN A 1 110 ? 4.576 3.048 -15.349 1.00 95.81 110 GLN A C 1
ATOM 944 O O . GLN A 1 110 ? 4.318 3.105 -16.545 1.00 95.81 110 GLN A O 1
ATOM 949 N N . ASP A 1 111 ? 5.785 3.356 -14.870 1.00 95.19 111 ASP A N 1
ATOM 950 C CA . ASP A 1 111 ? 6.880 3.804 -15.738 1.00 95.19 111 ASP A CA 1
ATOM 951 C C . ASP A 1 111 ? 7.249 2.758 -16.804 1.00 95.19 111 ASP A C 1
ATOM 953 O O . ASP A 1 111 ? 7.517 3.126 -17.946 1.00 95.19 111 ASP A O 1
ATOM 957 N N . LEU A 1 112 ? 7.265 1.471 -16.445 1.00 97.06 112 LEU A N 1
ATOM 958 C CA . LEU A 1 112 ? 7.543 0.381 -17.381 1.00 97.06 112 LEU A CA 1
ATOM 959 C C . LEU A 1 112 ? 6.462 0.274 -18.459 1.00 97.06 112 LEU A C 1
ATOM 961 O O . LEU A 1 112 ? 6.816 0.196 -19.630 1.00 97.06 112 LEU A O 1
ATOM 965 N N . VAL A 1 113 ? 5.182 0.347 -18.083 1.00 97.00 113 VAL A N 1
ATOM 966 C CA . VAL A 1 113 ? 4.054 0.362 -19.031 1.00 97.00 113 VAL A CA 1
ATOM 967 C C . VAL A 1 113 ? 4.131 1.585 -19.947 1.00 97.00 113 VAL A C 1
ATOM 969 O O . VAL A 1 113 ? 4.061 1.443 -21.159 1.00 97.00 113 VAL A O 1
ATOM 972 N N . PHE A 1 114 ? 4.396 2.780 -19.406 1.00 96.31 114 PHE A N 1
ATOM 973 C CA . PHE A 1 114 ? 4.558 3.994 -20.218 1.00 96.31 114 PHE A CA 1
ATOM 974 C C . PHE A 1 114 ? 5.704 3.889 -21.233 1.00 96.31 114 PHE A C 1
ATOM 976 O O . PHE A 1 114 ? 5.601 4.407 -22.345 1.00 96.31 114 PHE A O 1
ATOM 983 N N . ILE A 1 115 ? 6.820 3.259 -20.858 1.00 96.50 115 ILE A N 1
ATOM 984 C CA . ILE A 1 115 ? 7.927 3.013 -21.790 1.00 96.50 115 ILE A CA 1
ATOM 985 C C . ILE A 1 115 ? 7.511 1.988 -22.845 1.00 96.50 115 ILE A C 1
ATOM 987 O O . ILE A 1 115 ? 7.853 2.179 -24.015 1.00 96.50 115 ILE A O 1
ATOM 991 N N . ASP A 1 116 ? 6.809 0.931 -22.432 1.00 96.25 116 ASP A N 1
ATOM 992 C CA . ASP A 1 116 ? 6.392 -0.163 -23.301 1.00 96.25 116 ASP A CA 1
ATOM 993 C C . ASP A 1 116 ? 5.407 0.298 -24.379 1.00 96.25 116 ASP A C 1
ATOM 995 O O . ASP A 1 116 ? 5.679 0.115 -25.566 1.00 96.25 116 ASP A O 1
ATOM 999 N N . ASP A 1 117 ? 4.351 0.997 -23.968 1.00 96.19 117 ASP A N 1
ATOM 1000 C CA . ASP A 1 117 ? 3.302 1.516 -24.849 1.00 96.19 117 ASP A CA 1
ATOM 1001 C C . ASP A 1 117 ? 3.793 2.689 -25.710 1.00 96.19 117 ASP A C 1
ATOM 1003 O O . ASP A 1 117 ? 3.350 2.880 -26.840 1.00 96.19 117 ASP A O 1
ATOM 1007 N N . GLY A 1 118 ? 4.722 3.496 -25.185 1.00 94.81 118 GLY A N 1
ATOM 1008 C CA . GLY A 1 118 ? 5.207 4.701 -25.859 1.00 94.81 118 GLY A CA 1
ATOM 1009 C C . GLY A 1 118 ? 6.279 4.462 -26.927 1.00 94.81 118 GLY A C 1
ATOM 1010 O O . GLY A 1 118 ? 6.648 5.406 -27.625 1.00 94.81 118 GLY A O 1
ATOM 1011 N N . HIS A 1 119 ? 6.835 3.249 -27.033 1.00 93.56 119 HIS A N 1
ATOM 1012 C CA . HIS A 1 119 ? 7.932 2.949 -27.958 1.00 93.56 119 HIS A CA 1
ATOM 1013 C C . HIS A 1 119 ? 7.753 1.576 -28.609 1.00 93.56 119 HIS A C 1
ATOM 1015 O O . HIS A 1 119 ? 7.583 0.566 -27.927 1.00 93.56 119 HIS A O 1
ATOM 1021 N N . GLU A 1 120 ? 7.912 1.500 -29.930 1.00 94.31 120 GLU A N 1
ATOM 1022 C CA . GLU A 1 120 ? 7.927 0.215 -30.631 1.00 94.31 120 GLU A CA 1
ATOM 1023 C C . GLU A 1 120 ? 9.150 -0.633 -30.239 1.00 94.31 120 GLU A C 1
ATOM 1025 O O . GLU A 1 120 ? 10.251 -0.115 -30.015 1.00 94.31 120 GLU A O 1
ATOM 1030 N N . ASN A 1 121 ? 8.966 -1.959 -30.204 1.00 93.62 121 ASN A N 1
ATOM 1031 C CA . ASN A 1 121 ? 10.038 -2.930 -29.939 1.00 93.62 121 ASN A CA 1
ATOM 1032 C C . ASN A 1 121 ? 11.125 -2.917 -31.017 1.00 93.62 121 ASN A C 1
ATOM 1034 O O . ASN A 1 121 ? 12.286 -3.232 -30.751 1.00 93.62 121 ASN A O 1
ATOM 1038 N N . THR A 1 122 ? 10.754 -2.527 -32.232 1.00 93.81 122 THR A N 1
ATOM 1039 C CA . THR A 1 122 ? 11.662 -2.372 -33.359 1.00 93.81 122 THR A CA 1
ATOM 1040 C C . THR A 1 122 ? 11.468 -1.009 -33.990 1.00 93.81 122 THR A C 1
ATOM 1042 O O . THR A 1 122 ? 10.352 -0.513 -34.007 1.00 93.81 122 THR A O 1
ATOM 1045 N N . LYS A 1 123 ? 12.523 -0.432 -34.553 1.00 90.38 123 LYS A N 1
ATOM 1046 C CA . LYS A 1 123 ? 12.450 0.790 -35.350 1.00 90.38 123 LYS A CA 1
ATOM 1047 C C . LYS A 1 123 ? 13.080 0.564 -36.714 1.00 90.38 123 LYS A C 1
ATOM 1049 O O . LYS A 1 123 ? 14.040 -0.202 -36.837 1.00 90.38 123 LYS A O 1
ATOM 1054 N N . GLU A 1 124 ? 12.526 1.213 -37.724 1.00 89.44 124 GLU A N 1
ATOM 1055 C CA . GLU A 1 124 ? 13.139 1.274 -39.044 1.00 89.44 124 GLU A CA 1
ATOM 1056 C C . GLU A 1 124 ? 14.433 2.089 -38.970 1.00 89.44 124 GLU A C 1
ATOM 1058 O O . GLU A 1 124 ? 14.528 3.061 -38.215 1.00 89.44 124 GLU A O 1
ATOM 1063 N N . VAL A 1 125 ? 15.455 1.662 -39.705 1.00 83.38 125 VAL A N 1
ATOM 1064 C CA . VAL A 1 125 ? 16.723 2.387 -39.778 1.00 83.38 125 VAL A CA 1
ATOM 1065 C C . VAL A 1 125 ? 16.893 2.910 -41.197 1.00 83.38 125 VAL A C 1
ATOM 1067 O O . VAL A 1 125 ? 17.046 2.122 -42.131 1.00 83.38 125 VAL A O 1
ATOM 1070 N N . GLU A 1 126 ? 16.887 4.240 -41.339 1.00 79.69 126 GLU A N 1
ATOM 1071 C CA . GLU A 1 126 ? 16.903 4.957 -42.628 1.00 79.69 126 GLU A CA 1
ATOM 1072 C C . GLU A 1 126 ? 18.041 4.486 -43.555 1.00 79.69 126 GLU A C 1
ATOM 1074 O O . GLU A 1 126 ? 17.855 4.348 -44.760 1.00 79.69 126 GLU A O 1
ATOM 1079 N N . ASN A 1 127 ? 19.191 4.111 -42.987 1.00 81.31 127 ASN A N 1
ATOM 1080 C CA . ASN A 1 127 ? 20.381 3.687 -43.738 1.00 81.31 127 ASN A CA 1
ATOM 1081 C C . ASN A 1 127 ? 20.470 2.172 -44.014 1.00 81.31 127 ASN A C 1
ATOM 1083 O O . ASN A 1 127 ? 21.519 1.681 -44.425 1.00 81.31 127 ASN A O 1
ATOM 1087 N N . LEU A 1 128 ? 19.406 1.405 -43.759 1.00 82.38 128 LEU A N 1
ATOM 1088 C CA . LEU A 1 128 ? 19.382 -0.060 -43.901 1.00 82.38 128 LEU A CA 1
ATOM 1089 C C . LEU A 1 128 ? 18.228 -0.557 -44.787 1.00 82.38 128 LEU A C 1
ATOM 1091 O O . LEU A 1 128 ? 17.783 -1.697 -44.642 1.00 82.38 128 LEU A O 1
ATOM 1095 N N . GLY A 1 129 ? 17.749 0.282 -45.711 1.00 81.25 129 GLY A N 1
ATOM 1096 C CA . GLY A 1 129 ? 16.751 -0.111 -46.713 1.00 81.25 129 GLY A CA 1
ATOM 1097 C C . GLY A 1 129 ? 15.424 -0.562 -46.099 1.00 81.25 129 GLY A C 1
ATOM 1098 O O . GLY A 1 129 ? 14.861 -1.568 -46.518 1.00 81.25 129 GLY A O 1
ATOM 1099 N N . GLY A 1 130 ? 14.977 0.123 -45.048 1.00 81.69 130 GLY A N 1
ATOM 1100 C CA . GLY A 1 130 ? 13.711 -0.160 -44.375 1.00 81.69 130 GLY A CA 1
ATOM 1101 C C . GLY A 1 130 ? 13.695 -1.393 -43.470 1.00 81.69 130 GLY A C 1
ATOM 1102 O O . GLY A 1 130 ? 12.639 -1.832 -43.012 1.00 81.69 130 GLY A O 1
ATOM 1103 N N . ARG A 1 131 ? 14.863 -1.974 -43.158 1.00 87.81 131 ARG A N 1
ATOM 1104 C CA . ARG A 1 131 ? 14.943 -3.054 -42.167 1.00 87.81 131 ARG A CA 1
ATOM 1105 C C . ARG A 1 131 ? 14.556 -2.544 -40.779 1.00 87.81 131 ARG A C 1
ATOM 1107 O O . ARG A 1 131 ? 15.117 -1.570 -40.274 1.00 87.81 131 ARG A O 1
ATOM 1114 N N . LYS A 1 132 ? 13.649 -3.274 -40.129 1.00 91.06 132 LYS A N 1
ATOM 1115 C CA . LYS A 1 132 ? 13.316 -3.086 -38.715 1.00 91.06 132 LYS A CA 1
ATOM 1116 C C . LYS A 1 132 ? 14.390 -3.727 -37.840 1.00 91.06 132 LYS A C 1
ATOM 1118 O O . LYS A 1 132 ? 14.672 -4.916 -37.964 1.00 91.06 132 LYS A O 1
ATOM 1123 N N . MET A 1 133 ? 14.979 -2.943 -36.945 1.00 92.06 133 MET A N 1
ATOM 1124 C CA . MET A 1 133 ? 15.951 -3.406 -35.951 1.00 92.06 133 MET A CA 1
ATOM 1125 C C . MET A 1 133 ? 15.413 -3.208 -34.541 1.00 92.06 133 MET A C 1
ATOM 1127 O O . MET A 1 133 ? 14.560 -2.354 -34.320 1.00 92.06 133 MET A O 1
ATOM 1131 N N . VAL A 1 134 ? 15.935 -3.963 -33.572 1.00 94.50 134 VAL A N 1
ATOM 1132 C CA . VAL A 1 134 ? 15.575 -3.807 -32.155 1.00 94.50 134 VAL A CA 1
ATOM 1133 C C . VAL A 1 134 ? 15.779 -2.361 -31.707 1.00 94.50 134 VAL A C 1
ATOM 1135 O O . VAL A 1 134 ? 16.822 -1.743 -31.940 1.00 94.50 134 VAL A O 1
ATOM 1138 N N . ASN A 1 135 ? 14.777 -1.819 -31.024 1.00 94.56 135 ASN A N 1
ATOM 1139 C CA . ASN A 1 135 ? 14.848 -0.491 -30.449 1.00 94.56 135 ASN A CA 1
ATOM 1140 C C . ASN A 1 135 ? 15.639 -0.514 -29.133 1.00 94.56 135 ASN A C 1
ATOM 1142 O O . ASN A 1 135 ? 15.073 -0.536 -28.042 1.00 94.56 135 ASN A O 1
ATOM 1146 N N . PHE A 1 136 ? 16.968 -0.461 -29.229 1.00 95.12 136 PHE A N 1
ATOM 1147 C CA . PHE A 1 136 ? 17.849 -0.444 -28.054 1.00 95.12 136 PHE A CA 1
ATOM 1148 C C . PHE A 1 136 ? 17.559 0.700 -27.076 1.00 95.12 136 PHE A C 1
ATOM 1150 O O . PHE A 1 136 ? 17.773 0.535 -25.879 1.00 95.12 136 PHE A O 1
ATOM 1157 N N . SER A 1 137 ? 17.032 1.836 -27.549 1.00 94.44 137 SER A N 1
ATOM 1158 C CA . SER A 1 137 ? 16.657 2.943 -26.662 1.00 94.44 137 SER A CA 1
ATOM 1159 C C . SER A 1 137 ? 15.507 2.554 -25.730 1.00 94.44 137 SER A C 1
ATOM 1161 O O . SER A 1 137 ? 15.562 2.856 -24.538 1.00 94.44 137 SER A O 1
ATOM 1163 N N . LYS A 1 138 ? 14.504 1.823 -26.241 1.00 96.12 138 LYS A N 1
ATOM 1164 C CA . LYS A 1 138 ? 13.428 1.249 -25.419 1.00 96.12 138 LYS A CA 1
ATOM 1165 C C . LYS A 1 138 ? 14.005 0.283 -24.387 1.00 96.12 138 LYS A C 1
ATOM 1167 O O . LYS A 1 138 ? 13.781 0.467 -23.191 1.00 96.12 138 LYS A O 1
ATOM 1172 N N . SER A 1 139 ? 14.810 -0.682 -24.835 1.00 96.31 139 SER A N 1
ATOM 1173 C CA . SER A 1 139 ? 15.423 -1.686 -23.957 1.00 96.31 139 SER A CA 1
ATOM 1174 C C . SER A 1 139 ? 16.265 -1.052 -22.848 1.00 96.31 139 SER A C 1
ATOM 1176 O O . SER A 1 139 ? 16.166 -1.456 -21.692 1.00 96.31 139 SER A O 1
ATOM 1178 N N . GLN A 1 140 ? 17.049 -0.020 -23.170 1.00 97.06 140 GLN A N 1
ATOM 1179 C CA . GLN A 1 140 ? 17.858 0.708 -22.195 1.00 97.06 140 GLN A CA 1
ATOM 1180 C C . GLN A 1 140 ? 16.989 1.429 -21.158 1.00 97.06 140 GLN A C 1
ATOM 1182 O O . GLN A 1 140 ? 17.227 1.284 -19.962 1.00 97.06 140 GLN A O 1
ATOM 1187 N N . ARG A 1 141 ? 15.932 2.132 -21.586 1.00 96.88 141 ARG A N 1
ATOM 1188 C CA . ARG A 1 141 ? 15.001 2.816 -20.668 1.00 96.88 141 ARG A CA 1
ATOM 1189 C C . ARG A 1 141 ? 14.316 1.843 -19.706 1.00 96.88 141 ARG A C 1
ATOM 1191 O O . ARG A 1 141 ? 14.187 2.156 -18.521 1.00 96.88 141 ARG A O 1
ATOM 1198 N N . MET A 1 142 ? 13.896 0.674 -20.195 1.00 96.69 142 MET A N 1
ATOM 1199 C CA . MET A 1 142 ? 13.327 -0.380 -19.345 1.00 96.69 142 MET A CA 1
ATOM 1200 C C . MET A 1 142 ? 14.368 -0.918 -18.359 1.00 96.69 142 MET A C 1
ATOM 1202 O O . MET A 1 142 ? 14.093 -1.003 -17.162 1.00 96.69 142 MET A O 1
ATOM 1206 N N . ALA A 1 143 ? 15.582 -1.216 -18.835 1.00 97.00 143 ALA A N 1
ATOM 1207 C CA . ALA A 1 143 ? 16.674 -1.703 -17.997 1.00 97.00 143 ALA A CA 1
ATOM 1208 C C . ALA A 1 143 ? 17.029 -0.711 -16.879 1.00 97.00 143 ALA A C 1
ATOM 1210 O O . ALA A 1 143 ? 17.210 -1.124 -15.736 1.00 97.00 143 ALA A O 1
ATOM 1211 N N . ASP A 1 144 ? 17.063 0.590 -17.167 1.00 95.38 144 ASP A N 1
ATOM 1212 C CA . ASP A 1 144 ? 17.334 1.624 -16.166 1.00 95.38 144 ASP A CA 1
ATOM 1213 C C . ASP A 1 144 ? 16.252 1.660 -15.075 1.00 95.38 144 ASP A C 1
ATOM 1215 O O . ASP A 1 144 ? 16.560 1.809 -13.891 1.00 95.38 144 ASP A O 1
ATOM 1219 N N . ARG A 1 145 ? 14.973 1.466 -15.434 1.00 94.31 145 ARG A N 1
ATOM 1220 C CA . ARG A 1 145 ? 13.886 1.364 -14.443 1.00 94.31 145 ARG A CA 1
ATOM 1221 C C . ARG A 1 145 ? 14.012 0.119 -13.570 1.00 94.31 145 ARG A C 1
ATOM 1223 O O . ARG A 1 145 ? 13.825 0.224 -12.360 1.00 94.31 145 ARG A O 1
ATOM 1230 N N . ILE A 1 146 ? 14.376 -1.022 -14.149 1.00 95.38 146 ILE A N 1
ATOM 1231 C CA . ILE A 1 146 ? 14.594 -2.270 -13.403 1.00 95.38 146 ILE A CA 1
ATOM 1232 C C . ILE A 1 146 ? 15.792 -2.135 -12.455 1.00 95.38 146 ILE A C 1
ATOM 1234 O O . ILE A 1 146 ? 15.683 -2.487 -11.281 1.00 95.38 146 ILE A O 1
ATOM 1238 N N . LYS A 1 147 ? 16.906 -1.554 -12.917 1.00 94.56 147 LYS A N 1
ATOM 1239 C CA . LYS A 1 147 ? 18.093 -1.298 -12.083 1.00 94.56 147 LYS A CA 1
ATOM 1240 C C . LYS A 1 147 ? 17.770 -0.425 -10.873 1.00 94.56 147 LYS A C 1
ATOM 1242 O O . LYS A 1 147 ? 18.229 -0.716 -9.771 1.00 94.56 147 LYS A O 1
ATOM 1247 N N . ASN A 1 148 ? 16.930 0.596 -11.049 1.00 90.81 148 ASN A N 1
ATOM 1248 C CA . ASN A 1 148 ? 16.481 1.426 -9.931 1.00 90.81 148 ASN A CA 1
ATOM 1249 C C . ASN A 1 148 ? 15.723 0.610 -8.874 1.00 90.81 148 ASN A C 1
ATOM 1251 O O . ASN A 1 148 ? 15.922 0.844 -7.688 1.00 90.81 148 ASN A O 1
ATOM 1255 N N . ILE A 1 149 ? 14.891 -0.360 -9.276 1.00 92.44 149 ILE A N 1
ATOM 1256 C CA . ILE A 1 149 ? 14.202 -1.262 -8.336 1.00 92.44 149 ILE A CA 1
ATOM 1257 C C . ILE A 1 149 ? 15.217 -2.144 -7.600 1.00 92.44 149 ILE A C 1
ATOM 1259 O O . ILE A 1 149 ? 15.156 -2.257 -6.376 1.00 92.44 149 ILE A O 1
ATOM 1263 N N . GLN A 1 150 ? 16.174 -2.724 -8.328 1.00 93.56 150 GLN A N 1
ATOM 1264 C CA . GLN A 1 150 ? 17.208 -3.598 -7.763 1.00 93.56 150 GLN A CA 1
ATOM 1265 C C . GLN A 1 150 ? 18.068 -2.888 -6.710 1.00 93.56 150 GLN A C 1
ATOM 1267 O O . GLN A 1 150 ? 18.451 -3.503 -5.719 1.00 93.56 150 GLN A O 1
ATOM 1272 N N . MET A 1 151 ? 18.321 -1.585 -6.863 1.00 91.94 151 MET A N 1
ATOM 1273 C CA . MET A 1 151 ? 19.057 -0.791 -5.873 1.00 91.94 151 MET A CA 1
ATOM 1274 C C . MET A 1 151 ? 18.402 -0.825 -4.479 1.00 91.94 151 MET A C 1
ATOM 1276 O O . MET A 1 151 ? 19.102 -0.908 -3.471 1.00 91.94 151 MET A O 1
ATOM 1280 N N . TYR A 1 152 ? 17.066 -0.835 -4.402 1.00 91.88 152 TYR A N 1
ATOM 1281 C CA . TYR A 1 152 ? 16.344 -0.919 -3.124 1.00 91.88 152 TYR A CA 1
ATOM 1282 C C . TYR A 1 152 ? 16.424 -2.303 -2.461 1.00 91.88 152 TYR A C 1
ATOM 1284 O O . TYR A 1 152 ? 16.111 -2.428 -1.282 1.00 91.88 152 TYR A O 1
ATOM 1292 N N . GLN A 1 153 ? 16.868 -3.332 -3.186 1.00 93.44 153 GLN A N 1
ATOM 1293 C CA . GLN A 1 153 ? 17.000 -4.703 -2.680 1.00 93.44 153 GLN A CA 1
ATOM 1294 C C . GLN A 1 153 ? 18.395 -4.994 -2.104 1.00 93.44 153 GLN A C 1
ATOM 1296 O O . GLN A 1 153 ? 18.614 -6.063 -1.545 1.00 93.44 153 GLN A O 1
ATOM 1301 N N . GLN A 1 154 ? 19.340 -4.054 -2.220 1.00 93.69 154 GLN A N 1
ATOM 1302 C CA . GLN A 1 154 ? 20.737 -4.262 -1.819 1.00 93.69 154 GLN A CA 1
ATOM 1303 C C . GLN A 1 154 ? 20.971 -4.200 -0.302 1.00 93.69 154 GLN A C 1
ATOM 1305 O O . GLN A 1 154 ? 21.992 -4.688 0.172 1.00 93.69 154 GLN A O 1
ATOM 1310 N N . HIS A 1 155 ? 20.055 -3.594 0.459 1.00 93.69 155 HIS A N 1
ATOM 1311 C CA . HIS A 1 155 ? 20.229 -3.352 1.892 1.00 93.69 155 HIS A CA 1
ATOM 1312 C C . HIS A 1 155 ? 19.062 -3.959 2.683 1.00 93.69 155 HIS A C 1
ATOM 1314 O O . HIS A 1 155 ? 17.931 -3.482 2.541 1.00 93.69 155 HIS A O 1
ATOM 1320 N N . PRO A 1 156 ? 19.305 -4.982 3.522 1.00 93.44 156 PRO A N 1
ATOM 1321 C CA . PRO A 1 156 ? 18.263 -5.584 4.344 1.00 93.44 156 PRO A CA 1
ATOM 1322 C C . PRO A 1 156 ? 17.883 -4.689 5.532 1.00 93.44 156 PRO A C 1
ATOM 1324 O O . PRO A 1 156 ? 18.622 -3.790 5.935 1.00 93.44 156 PRO A O 1
ATOM 1327 N N . TYR A 1 157 ? 16.728 -4.971 6.134 1.00 94.31 157 TYR A N 1
ATOM 1328 C CA . TYR A 1 157 ? 16.325 -4.375 7.408 1.00 94.31 157 TYR A CA 1
ATOM 1329 C C . TYR A 1 157 ? 17.001 -5.104 8.571 1.00 94.31 157 TYR A C 1
ATOM 1331 O O . TYR A 1 157 ? 16.533 -6.154 8.991 1.00 94.31 157 TYR A O 1
ATOM 1339 N N . THR A 1 158 ? 18.085 -4.545 9.107 1.00 93.31 158 THR A N 1
ATOM 1340 C CA . THR A 1 158 ? 18.860 -5.158 10.205 1.00 93.31 158 THR A CA 1
ATOM 1341 C C . THR A 1 158 ? 18.241 -4.956 11.590 1.00 93.31 158 THR A C 1
ATOM 1343 O O . THR A 1 158 ? 18.470 -5.752 12.495 1.00 93.31 158 THR A O 1
ATOM 1346 N N . GLU A 1 159 ? 17.442 -3.903 11.770 1.00 89.38 159 GLU A N 1
ATOM 1347 C CA . GLU A 1 159 ? 16.789 -3.578 13.048 1.00 89.38 159 GLU A CA 1
ATOM 1348 C C . GLU A 1 159 ? 15.479 -4.352 13.279 1.00 89.38 159 GLU A C 1
ATOM 1350 O O . GLU A 1 159 ? 14.931 -4.337 14.381 1.00 89.38 159 GLU A O 1
ATOM 1355 N N . ILE A 1 160 ? 14.954 -5.023 12.249 1.00 90.19 160 ILE A N 1
ATOM 1356 C CA . ILE A 1 160 ? 13.710 -5.792 12.332 1.00 90.19 160 ILE A CA 1
ATOM 1357 C C . ILE A 1 160 ? 14.068 -7.259 12.538 1.00 90.19 160 ILE A C 1
ATOM 1359 O O . ILE A 1 160 ? 14.650 -7.892 11.664 1.00 90.19 160 ILE A O 1
ATOM 1363 N N . GLN A 1 161 ? 13.692 -7.795 13.695 1.00 93.06 161 GLN A N 1
ATOM 1364 C CA . GLN A 1 161 ? 13.872 -9.207 14.013 1.00 93.06 161 GLN A CA 1
ATOM 1365 C C . GLN A 1 161 ? 12.721 -10.031 13.438 1.00 93.06 161 GLN A C 1
ATOM 1367 O O . GLN A 1 161 ? 11.549 -9.659 13.559 1.00 93.06 161 GLN A O 1
ATOM 1372 N N . GLU A 1 162 ? 13.057 -11.161 12.825 1.00 93.25 162 GLU A N 1
ATOM 1373 C CA . GLU A 1 162 ? 12.060 -12.096 12.324 1.00 93.25 162 GLU A CA 1
ATOM 1374 C C . GLU A 1 162 ? 11.323 -12.777 13.479 1.00 93.25 162 GLU A C 1
ATOM 1376 O O . GLU A 1 162 ? 11.890 -13.115 14.517 1.00 93.25 162 GLU A O 1
ATOM 1381 N N . ASN A 1 163 ? 10.019 -12.969 13.294 1.00 96.31 163 ASN A N 1
ATOM 1382 C CA . ASN A 1 163 ? 9.185 -13.713 14.222 1.00 96.31 163 ASN A CA 1
ATOM 1383 C C . ASN A 1 163 ? 8.294 -14.654 13.416 1.00 96.31 163 ASN A C 1
ATOM 1385 O O . ASN A 1 163 ? 7.253 -14.250 12.895 1.00 96.31 163 ASN A O 1
ATOM 1389 N N . GLU A 1 164 ? 8.720 -15.910 13.313 1.00 96.56 164 GLU A N 1
ATOM 1390 C CA . GLU A 1 164 ? 8.055 -16.930 12.499 1.00 96.56 164 GLU A CA 1
ATOM 1391 C C . GLU A 1 164 ? 6.602 -17.174 12.917 1.00 96.56 164 GLU A C 1
ATOM 1393 O O . GLU A 1 164 ? 5.743 -17.426 12.074 1.00 96.56 164 GLU A O 1
ATOM 1398 N N . VAL A 1 165 ? 6.303 -17.082 14.218 1.00 97.38 165 VAL A N 1
ATOM 1399 C CA . VAL A 1 165 ? 4.942 -17.276 14.738 1.00 97.38 165 VAL A CA 1
ATOM 1400 C C . VAL A 1 165 ? 4.029 -16.165 14.231 1.00 97.38 165 VAL A C 1
ATOM 1402 O O . VAL A 1 165 ? 2.958 -16.440 13.694 1.00 97.38 165 VAL A O 1
ATOM 1405 N N . VAL A 1 166 ? 4.467 -14.910 14.344 1.00 95.88 166 VAL A N 1
ATOM 1406 C CA . VAL A 1 166 ? 3.703 -13.757 13.852 1.00 95.88 166 VAL A CA 1
ATOM 1407 C C . VAL A 1 166 ? 3.555 -13.814 12.334 1.00 95.88 166 VAL A C 1
ATOM 1409 O O . VAL A 1 166 ? 2.454 -13.610 11.831 1.00 95.88 166 VAL A O 1
ATOM 1412 N N . GLN A 1 167 ? 4.627 -14.123 11.599 1.00 96.00 167 GLN A N 1
ATOM 1413 C CA . GLN A 1 167 ? 4.575 -14.244 10.139 1.00 96.00 167 GLN A CA 1
ATOM 1414 C C . GLN A 1 167 ? 3.569 -15.310 9.696 1.00 96.00 167 GLN A C 1
ATOM 1416 O O . GLN A 1 167 ? 2.744 -15.041 8.826 1.00 96.00 167 GLN A O 1
ATOM 1421 N N . ARG A 1 168 ? 3.583 -16.487 10.331 1.00 97.19 168 ARG A N 1
ATOM 1422 C CA . ARG A 1 168 ? 2.644 -17.575 10.038 1.00 97.19 168 ARG A CA 1
ATOM 1423 C C . ARG A 1 168 ? 1.196 -17.154 10.264 1.00 97.19 168 ARG A C 1
ATOM 1425 O O . ARG A 1 168 ? 0.385 -17.303 9.358 1.00 97.19 168 ARG A O 1
ATOM 1432 N N . ILE A 1 169 ? 0.899 -16.558 11.422 1.00 97.00 169 ILE A N 1
ATOM 1433 C CA . ILE A 1 169 ? -0.449 -16.064 11.743 1.00 97.00 169 ILE A CA 1
ATOM 1434 C C . ILE A 1 169 ? -0.904 -15.035 10.701 1.00 97.00 169 ILE A C 1
ATOM 1436 O O . ILE A 1 169 ? -2.024 -15.114 10.206 1.00 97.00 169 ILE A O 1
ATOM 1440 N N . LEU A 1 170 ? -0.041 -14.085 10.326 1.00 94.94 170 LEU A N 1
ATOM 1441 C CA . LEU A 1 170 ? -0.380 -13.074 9.321 1.00 94.94 170 LEU A CA 1
ATOM 1442 C C . LEU A 1 170 ? -0.663 -13.693 7.947 1.00 94.94 170 LEU A C 1
ATOM 1444 O O . LEU A 1 170 ? -1.637 -13.312 7.303 1.00 94.94 170 LEU A O 1
ATOM 1448 N N . LEU A 1 171 ? 0.156 -14.650 7.502 1.00 95.31 171 LEU A N 1
ATOM 1449 C CA . LEU A 1 171 ? -0.035 -15.334 6.220 1.00 95.31 171 LEU A CA 1
ATOM 1450 C C . LEU A 1 171 ? -1.331 -16.153 6.196 1.00 95.31 171 LEU A C 1
ATOM 1452 O O . LEU A 1 171 ? -2.061 -16.114 5.204 1.00 95.31 171 LEU A O 1
ATOM 1456 N N . GLU A 1 172 ? -1.650 -16.843 7.291 1.00 95.31 172 GLU A N 1
ATOM 1457 C CA . GLU A 1 172 ? -2.917 -17.558 7.449 1.00 95.31 172 GLU A CA 1
ATOM 1458 C C . GLU A 1 172 ? -4.110 -16.593 7.398 1.00 95.31 172 GLU A C 1
ATOM 1460 O O . GLU A 1 172 ? -5.056 -16.832 6.647 1.00 95.31 172 GLU A O 1
ATOM 1465 N N . GLU A 1 173 ? -4.066 -15.465 8.112 1.00 92.75 173 GLU A N 1
ATOM 1466 C CA . GLU A 1 173 ? -5.134 -14.456 8.066 1.00 92.75 173 GLU A CA 1
ATOM 1467 C C . GLU A 1 173 ? -5.296 -13.833 6.673 1.00 92.75 173 GLU A C 1
ATOM 1469 O O . GLU A 1 173 ? -6.418 -13.679 6.190 1.00 92.75 173 GLU A O 1
ATOM 1474 N N . PHE A 1 174 ? -4.200 -13.528 5.973 1.00 92.06 174 PHE A N 1
ATOM 1475 C CA . PHE A 1 174 ? -4.274 -13.017 4.602 1.00 92.06 174 PHE A CA 1
ATOM 1476 C C . PHE A 1 174 ? -4.868 -14.041 3.634 1.00 92.06 174 PHE A C 1
ATOM 1478 O O . PHE A 1 174 ? -5.622 -13.659 2.740 1.00 92.06 174 PHE A O 1
ATOM 1485 N N . SER A 1 175 ? -4.592 -15.334 3.828 1.00 93.06 175 SER A N 1
ATOM 1486 C CA . SER A 1 175 ? -5.165 -16.391 2.990 1.00 93.06 175 SER A CA 1
ATOM 1487 C C . SER A 1 175 ? -6.692 -16.462 3.102 1.00 93.06 175 SER A C 1
ATOM 1489 O O . SER A 1 175 ? -7.368 -16.596 2.083 1.00 93.06 175 SER A O 1
ATOM 1491 N N . LYS A 1 176 ? -7.244 -16.254 4.307 1.00 90.56 176 LYS A N 1
ATOM 1492 C CA . LYS A 1 176 ? -8.697 -16.235 4.562 1.00 90.56 176 LYS A CA 1
ATOM 1493 C C . LYS A 1 176 ? -9.409 -15.083 3.854 1.00 90.56 176 LYS A C 1
ATOM 1495 O O . L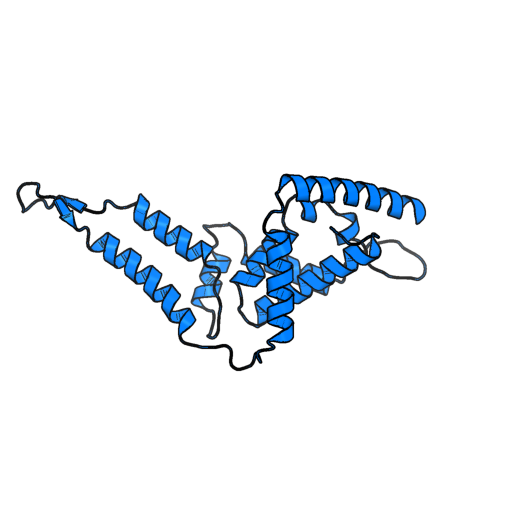YS A 1 176 ? -10.604 -15.162 3.598 1.00 90.56 176 LYS A O 1
ATOM 1500 N N . LEU A 1 177 ? -8.685 -14.005 3.561 1.00 88.19 177 LEU A N 1
ATOM 1501 C CA . LEU A 1 177 ? -9.222 -12.792 2.947 1.00 88.19 177 LEU A CA 1
ATOM 1502 C C . LEU A 1 177 ? -9.017 -12.749 1.427 1.00 88.19 177 LEU A C 1
ATOM 1504 O O . LEU A 1 177 ? -9.389 -11.763 0.802 1.00 88.19 177 LEU A O 1
ATOM 1508 N N . LYS A 1 178 ? -8.433 -13.785 0.812 1.00 85.44 178 LYS A N 1
ATOM 1509 C CA . LYS A 1 178 ? -8.076 -13.771 -0.617 1.00 85.44 178 LYS A CA 1
ATOM 1510 C C . LYS A 1 178 ? -9.288 -13.708 -1.554 1.00 85.44 178 LYS A C 1
ATOM 1512 O O . LYS A 1 178 ? -9.166 -13.205 -2.665 1.00 85.44 178 LYS A O 1
ATOM 1517 N N . GLU A 1 179 ? -10.433 -14.213 -1.107 1.00 88.38 179 GLU A N 1
ATOM 1518 C CA . GLU A 1 179 ? -11.652 -14.328 -1.919 1.00 88.38 179 GLU A CA 1
ATOM 1519 C C . GLU A 1 179 ? -12.678 -13.222 -1.645 1.00 88.38 179 GLU A C 1
ATOM 1521 O O . GLU A 1 179 ? -13.748 -13.219 -2.252 1.00 88.38 179 GLU A O 1
ATOM 1526 N N . ILE A 1 180 ? -12.376 -12.276 -0.746 1.00 92.06 180 ILE A N 1
ATOM 1527 C CA . ILE A 1 180 ? -13.318 -11.200 -0.440 1.00 92.06 180 ILE A CA 1
ATOM 1528 C C . ILE A 1 180 ? -13.411 -10.215 -1.614 1.00 92.06 180 ILE A C 1
ATOM 1530 O O . ILE A 1 180 ? -12.402 -9.680 -2.079 1.00 92.06 180 ILE A O 1
ATOM 1534 N N . THR A 1 181 ? -14.626 -9.961 -2.093 1.00 93.81 181 THR A N 1
ATOM 1535 C CA . THR A 1 181 ? -14.873 -9.043 -3.214 1.00 93.81 181 THR A CA 1
ATOM 1536 C C . THR A 1 181 ? -15.109 -7.610 -2.739 1.00 93.81 181 THR A C 1
ATOM 1538 O O . THR A 1 181 ? -15.445 -7.359 -1.578 1.00 93.81 181 THR A O 1
ATOM 1541 N N . GLU A 1 182 ? -14.963 -6.638 -3.644 1.00 92.62 182 GLU A N 1
ATOM 1542 C CA . GLU A 1 182 ? -15.269 -5.234 -3.336 1.00 92.62 182 GLU A CA 1
ATOM 1543 C C . GLU A 1 182 ? -16.741 -5.033 -2.947 1.00 92.62 182 GLU A C 1
ATOM 1545 O O . GLU A 1 182 ? -17.018 -4.293 -2.001 1.00 92.62 182 GLU A O 1
ATOM 1550 N N . ASP A 1 183 ? -17.664 -5.743 -3.604 1.00 95.19 183 ASP A N 1
ATOM 1551 C CA . ASP A 1 183 ? -19.097 -5.711 -3.288 1.00 95.19 183 ASP A CA 1
ATOM 1552 C C . ASP A 1 183 ? -19.368 -6.229 -1.871 1.00 95.19 183 ASP A C 1
ATOM 1554 O O . ASP A 1 183 ? -20.053 -5.573 -1.088 1.00 95.19 183 ASP A O 1
ATOM 1558 N N . GLN A 1 184 ? -18.736 -7.340 -1.476 1.00 95.25 184 GLN A N 1
ATOM 1559 C CA . GLN A 1 184 ? -18.844 -7.858 -0.109 1.00 95.25 184 GLN A CA 1
ATOM 1560 C C . GLN A 1 184 ? -18.321 -6.848 0.921 1.00 95.25 184 GLN A C 1
ATOM 1562 O O . GLN A 1 184 ? -18.960 -6.607 1.947 1.00 95.25 184 GLN A O 1
ATOM 1567 N N . ILE A 1 185 ? -17.178 -6.205 0.652 1.00 95.88 185 ILE A N 1
ATOM 1568 C CA . ILE A 1 185 ? -16.631 -5.152 1.523 1.00 95.88 185 ILE A CA 1
ATOM 1569 C C . ILE A 1 185 ? -17.602 -3.961 1.608 1.00 95.88 185 ILE A C 1
ATOM 1571 O O . ILE A 1 185 ? -17.772 -3.365 2.681 1.00 95.88 185 ILE A O 1
ATOM 1575 N N . TRP A 1 186 ? -18.236 -3.593 0.496 1.00 96.38 186 TRP A N 1
ATOM 1576 C CA . TRP A 1 186 ? -19.207 -2.506 0.435 1.00 96.38 186 TRP A CA 1
ATOM 1577 C C . TRP A 1 186 ? -20.483 -2.808 1.226 1.00 96.38 186 TRP A C 1
ATOM 1579 O O . TRP A 1 186 ? -20.964 -1.943 1.972 1.00 96.38 186 TRP A O 1
ATOM 1589 N N . ASP A 1 187 ? -20.994 -4.030 1.130 1.00 96.94 187 ASP A N 1
ATOM 1590 C CA . ASP A 1 187 ? -22.162 -4.491 1.878 1.00 96.94 187 ASP A CA 1
ATOM 1591 C C . ASP A 1 187 ? -21.876 -4.500 3.380 1.00 96.94 187 ASP A C 1
ATOM 1593 O O . ASP A 1 187 ? -22.601 -3.862 4.152 1.00 96.94 187 ASP A O 1
ATOM 1597 N N . MET A 1 188 ? -20.734 -5.066 3.791 1.00 96.00 188 MET A N 1
ATOM 1598 C CA . MET A 1 188 ? -20.259 -5.007 5.180 1.00 96.00 188 MET A CA 1
ATOM 1599 C C . MET A 1 188 ? -20.155 -3.559 5.685 1.00 96.00 188 MET A C 1
ATOM 1601 O O . MET A 1 188 ? -20.553 -3.245 6.807 1.00 96.00 188 MET A O 1
ATOM 1605 N N . SER A 1 189 ? -19.632 -2.639 4.867 1.00 96.81 189 SER A N 1
ATOM 1606 C CA . SER A 1 189 ? -19.571 -1.212 5.210 1.00 96.81 189 SER A CA 1
ATOM 1607 C C . SER A 1 189 ? -20.958 -0.585 5.359 1.00 96.81 189 SER A C 1
ATOM 1609 O O . SER A 1 189 ? -21.178 0.263 6.231 1.00 96.81 189 SER A O 1
ATOM 1611 N N . THR A 1 190 ? -21.921 -1.002 4.543 1.00 96.56 190 THR A N 1
ATOM 1612 C CA . THR A 1 190 ? -23.295 -0.503 4.607 1.00 96.56 190 THR A CA 1
ATOM 1613 C C . THR A 1 190 ? -23.998 -0.928 5.886 1.00 96.56 190 THR A C 1
ATOM 1615 O O . THR A 1 190 ? -24.633 -0.088 6.533 1.00 96.56 190 THR A O 1
ATOM 1618 N N . GLU A 1 191 ? -23.822 -2.175 6.308 1.00 95.75 191 GLU A N 1
ATOM 1619 C CA . GLU A 1 191 ? -24.320 -2.664 7.594 1.00 95.75 191 GLU A CA 1
ATOM 1620 C C . GLU A 1 191 ? -23.680 -1.932 8.774 1.00 95.75 191 GLU A C 1
ATOM 1622 O O . GLU A 1 191 ? -24.384 -1.459 9.672 1.00 95.75 191 GLU A O 1
ATOM 1627 N N . VAL A 1 192 ? -22.355 -1.764 8.738 1.00 94.94 192 VAL A N 1
ATOM 1628 C CA . VAL A 1 192 ? -21.599 -1.038 9.764 1.00 94.94 192 VAL A CA 1
ATOM 1629 C C . VAL A 1 192 ? -22.061 0.411 9.876 1.00 94.94 192 VAL A C 1
ATOM 1631 O O . VAL A 1 192 ? -22.292 0.883 10.985 1.00 94.94 192 VAL A O 1
ATOM 1634 N N . LYS A 1 193 ? -22.261 1.114 8.755 1.00 92.75 193 LYS A N 1
ATOM 1635 C CA . LYS A 1 193 ? -22.741 2.503 8.769 1.00 92.75 193 LYS A CA 1
ATOM 1636 C C . LYS A 1 193 ? -24.114 2.619 9.441 1.00 92.75 193 LYS A C 1
ATOM 1638 O O . LYS A 1 193 ? -24.305 3.491 10.284 1.00 92.75 193 LYS A O 1
ATOM 1643 N N . ARG A 1 194 ? -25.050 1.717 9.118 1.00 92.44 194 ARG A N 1
ATOM 1644 C CA . ARG A 1 194 ? -26.371 1.664 9.774 1.00 92.44 194 ARG A CA 1
ATOM 1645 C C . ARG A 1 194 ? -26.241 1.370 11.272 1.00 92.44 194 ARG A C 1
ATOM 1647 O O . ARG A 1 194 ? -26.998 1.905 12.075 1.00 92.44 194 ARG A O 1
ATOM 1654 N N . ALA A 1 195 ? -25.295 0.513 11.662 1.00 90.19 195 ALA A N 1
ATOM 1655 C CA . ALA A 1 195 ? -25.015 0.234 13.068 1.00 90.19 195 ALA A CA 1
ATOM 1656 C C . ALA A 1 195 ? -24.424 1.451 13.800 1.00 90.19 195 ALA A C 1
ATOM 1658 O O . ALA A 1 195 ? -24.862 1.740 14.909 1.00 90.19 195 ALA A O 1
ATOM 1659 N N . ASP A 1 196 ? -23.505 2.194 13.175 1.00 87.75 196 ASP A N 1
ATOM 1660 C CA . ASP A 1 196 ? -22.932 3.432 13.724 1.00 87.75 196 ASP A CA 1
ATOM 1661 C C . ASP A 1 196 ? -24.012 4.482 14.021 1.00 87.75 196 ASP A C 1
ATOM 1663 O O . ASP A 1 196 ? -23.995 5.116 15.076 1.00 87.75 196 ASP A O 1
ATOM 1667 N N . GLU A 1 197 ? -24.969 4.658 13.106 1.00 86.88 197 GLU A N 1
ATOM 1668 C CA . GLU A 1 197 ? -26.087 5.598 13.263 1.00 86.88 197 GLU A CA 1
ATOM 1669 C C . GLU A 1 197 ? -26.994 5.209 14.442 1.00 86.88 197 GLU A C 1
ATOM 1671 O O . GLU A 1 197 ? -27.390 6.072 15.228 1.00 86.88 197 GLU A O 1
ATOM 1676 N N . ARG A 1 198 ? -27.256 3.906 14.624 1.00 85.75 198 ARG A N 1
ATOM 1677 C CA . ARG A 1 198 ? -27.997 3.390 15.789 1.00 85.75 198 ARG A CA 1
ATOM 1678 C C . ARG A 1 198 ? -27.229 3.569 17.096 1.00 85.75 198 ARG A C 1
ATOM 1680 O O . ARG A 1 198 ? -27.829 3.953 18.094 1.00 85.75 198 ARG A O 1
ATOM 1687 N N . ASP A 1 199 ? -25.923 3.304 17.102 1.00 79.50 199 ASP A N 1
ATOM 1688 C CA . ASP A 1 199 ? -25.070 3.489 18.282 1.00 79.50 199 ASP A CA 1
ATOM 1689 C C . ASP A 1 199 ? -25.038 4.965 18.699 1.00 79.50 199 ASP A C 1
ATOM 1691 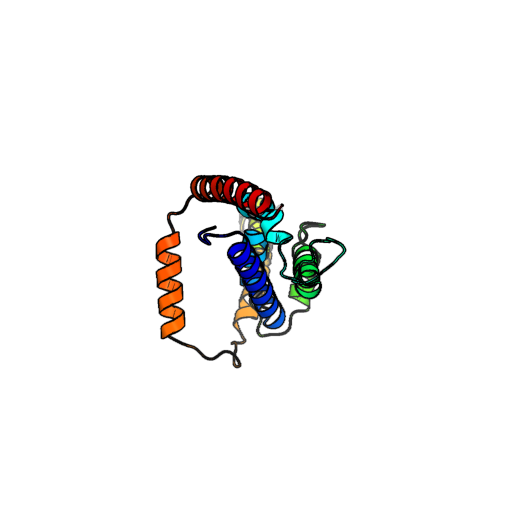O O . ASP A 1 199 ? -25.156 5.271 19.883 1.00 79.50 199 ASP A O 1
ATOM 1695 N N . LYS A 1 200 ? -24.960 5.890 17.732 1.00 76.00 200 LYS A N 1
ATOM 1696 C CA . LYS A 1 200 ? -25.055 7.333 17.982 1.00 76.00 200 LYS A CA 1
ATOM 1697 C C . LYS A 1 200 ? -26.393 7.704 18.623 1.00 76.00 200 LYS A C 1
ATOM 1699 O O . LYS A 1 200 ? -26.396 8.414 19.620 1.00 76.00 200 LYS A O 1
ATOM 1704 N N . ALA A 1 201 ? -27.508 7.203 18.092 1.00 73.44 201 ALA A N 1
ATOM 1705 C CA . ALA A 1 201 ? -28.849 7.492 18.607 1.00 73.44 201 ALA A CA 1
ATOM 1706 C C . ALA A 1 201 ? -29.122 6.938 20.019 1.00 73.44 201 ALA A C 1
ATOM 1708 O O . ALA A 1 201 ? -30.096 7.339 20.633 1.00 73.44 201 ALA A O 1
ATOM 1709 N N . ARG A 1 202 ? -28.299 6.012 20.532 1.00 68.00 202 ARG A N 1
ATOM 1710 C CA . ARG A 1 202 ? -28.386 5.513 21.919 1.00 68.00 202 ARG A CA 1
ATOM 1711 C C . ARG A 1 202 ? -27.585 6.346 22.921 1.00 68.00 202 ARG A C 1
ATOM 1713 O O . ARG A 1 202 ? -27.715 6.135 24.123 1.00 68.00 202 ARG A O 1
ATOM 1720 N N . ILE A 1 203 ? -26.684 7.193 22.428 1.00 63.41 203 ILE A N 1
ATOM 1721 C CA . ILE A 1 203 ? -25.800 8.040 23.241 1.00 63.41 203 ILE A CA 1
ATOM 1722 C C . ILE A 1 203 ? -26.432 9.425 23.478 1.00 63.41 203 ILE A C 1
ATOM 1724 O O . ILE A 1 203 ? -26.071 10.089 24.449 1.00 63.41 203 ILE A O 1
ATOM 1728 N N . PHE A 1 204 ? -27.359 9.836 22.609 1.00 51.03 204 PHE A N 1
ATOM 1729 C CA . PHE A 1 204 ? -28.195 11.035 22.731 1.00 51.03 204 PHE A CA 1
ATOM 1730 C C . PHE A 1 204 ? -29.606 10.657 23.179 1.00 51.03 204 PHE A C 1
ATOM 1732 O O . PHE A 1 204 ? -30.236 11.507 23.842 1.00 51.03 204 PHE A O 1
#

Foldseek 3Di:
DPDDALQVLLVVLLVLLVVLVVCVVQQAAQVNVVSLCVCVPPLNVPLVSSQQDDDDDDDDDDDRDDPVVSVVSSVVSCQQQPCPPNSVNLVVCLVVDDPQHNRRCVSLVVQLVCLPVVDDQWDADPVPVRDTDGPVVSVVSNVVSVVSNVVNVPHDDPVDDDDVVVVVVVVVVVVVCPPQDPVNSNVVSVVVSVNSVVSVVVVD

Organism: Reticulomyxa filosa (NCBI:txid46433)

pLDDT: mean 89.13, std 12.58, range [43.03, 98.06]